Protein AF-A0A9D6KEM3-F1 (afdb_monomer_lite)

Secondary structure (DSSP, 8-state):
--TTS--EEEEESS--STT--S-S-EEEEE--TTT-TT--TTSSS--TTT-S---SS--TTSSB-TTS-B--B-----TTTGGGEEEEEESPPPB-TTSPBPSEEEEETT-TTT---SSTTSSEEEEEEEEEES---TTS-S----EEEEEEEES-SSS-SSHHHHHHHHHHHHHHHTTT-EEEEEE-SSSTTTT-EESSGGGG-SSTT-S---EEEEEEEEEEEE--TTEEPPPEEEEEE-EEETTEEE-EEEEEEEEEE-TTS-EEEEEEEEEEEPP-

Sequence (280 aa):
MSADGRYVAFESYVSLVAGDTHGHVDVFVSSDCSVSSAAVCGDGARAPGCEQCDDGNTVSGDGCSTTCQSELIPGGGVARTDCTQEWLANPVPARDRKSIPKNQLQCTDDVPGCDFGTATGDKACTFQVALCFNAAEQRFNCTPTDVTRVQLQRPKEVKPKDAIDQGNRDALEAALTGIGGVVRGACSNSGPHHGEFCTANSDCDSTPGSGKGVCTGRFVAFQPSLTTTNACTAYASITVPLRQTTTGFSAGYETLSLKATRSDTKSDSDTLTLVCKPSP

Radius of gyration: 22.62 Å; chains: 1; bounding box: 56×66×55 Å

Foldseek 3Di:
DDPQLQKDWDWDQDDPDPPPDPSDIDIDIDRDPVVPPPCDAQCCDDRGSQAPEHDNHADPQLQAHNRRDGDWAQLDFPLACSLFKTKHWWHFADADPVSGHDLEAEDEQPDPRAAPDPDHPPQKRKIWMKMWGNEPDPVRPYGRFWFFKKAWPFPPPPCGVDVLSVVLVVLRLVQLVQLVWDKFFAWCDPAPRHRPTHDDQQVQDNDRPPSRIDTDGIIGGHVVTGGDHGRMTGIGIRMFHFDADPVGTAKTKGKTWMWTAGPVRDITIGIHMYIYGYDD

pLDDT: mean 88.81, std 9.33, range [51.53, 98.0]

Structure (mmCIF, N/CA/C/O backbone):
data_AF-A0A9D6KEM3-F1
#
_entry.id   AF-A0A9D6KEM3-F1
#
loop_
_atom_site.group_PDB
_atom_site.id
_atom_site.type_symbol
_atom_site.label_atom_id
_atom_site.label_alt_id
_atom_site.label_comp_id
_atom_site.label_asym_id
_atom_site.label_entity_id
_atom_site.label_seq_id
_atom_site.pdbx_PDB_ins_code
_atom_site.Cartn_x
_atom_site.Cartn_y
_atom_site.Cartn_z
_atom_site.occupancy
_atom_site.B_iso_or_equiv
_atom_site.auth_seq_id
_atom_site.auth_comp_id
_atom_site.auth_asym_id
_atom_site.auth_atom_id
_atom_site.pdbx_PDB_model_num
ATOM 1 N N . MET A 1 1 ? -5.686 -19.090 23.148 1.00 63.22 1 MET A N 1
ATOM 2 C CA . MET A 1 1 ? -5.929 -18.615 21.768 1.00 63.22 1 MET A CA 1
ATOM 3 C C . MET A 1 1 ? -4.595 -18.236 21.149 1.00 63.22 1 MET A C 1
ATOM 5 O O . MET A 1 1 ? -3.714 -17.816 21.894 1.00 63.22 1 MET A O 1
ATOM 9 N N . SER A 1 2 ? -4.419 -18.429 19.843 1.00 67.81 2 SER A N 1
ATOM 10 C CA . SER A 1 2 ? -3.231 -17.952 19.127 1.00 67.81 2 SER A CA 1
ATOM 11 C C . SER A 1 2 ? -3.212 -16.423 19.060 1.00 67.81 2 SER A C 1
ATOM 13 O O . SER A 1 2 ? -4.253 -15.776 19.159 1.00 67.81 2 SER A O 1
ATOM 15 N N . ALA A 1 3 ? -2.020 -15.843 18.896 1.00 54.69 3 ALA A N 1
ATOM 16 C CA . ALA A 1 3 ? -1.823 -14.391 18.864 1.00 54.69 3 ALA A CA 1
ATOM 17 C C . ALA A 1 3 ? -2.550 -13.699 17.694 1.00 54.69 3 ALA A C 1
ATOM 19 O O . ALA A 1 3 ? -2.900 -12.530 17.792 1.00 54.69 3 ALA A O 1
ATOM 20 N N . ASP A 1 4 ? -2.799 -14.432 16.609 1.00 56.84 4 ASP A N 1
ATOM 21 C CA . ASP A 1 4 ? -3.550 -13.994 15.430 1.00 56.84 4 ASP A CA 1
ATOM 22 C C . ASP A 1 4 ? -5.052 -14.338 15.502 1.00 56.84 4 ASP A C 1
ATOM 24 O O . ASP A 1 4 ? -5.778 -14.120 14.535 1.00 56.84 4 ASP A O 1
ATOM 28 N N . GLY A 1 5 ? -5.525 -14.910 16.619 1.00 62.69 5 GLY A N 1
ATOM 29 C CA . GLY A 1 5 ? -6.924 -15.300 16.832 1.00 62.69 5 GLY A CA 1
ATOM 30 C C . GLY A 1 5 ? -7.393 -16.519 16.029 1.00 62.69 5 GLY A C 1
ATOM 31 O O . GLY A 1 5 ? -8.500 -16.998 16.250 1.00 62.69 5 GLY A O 1
ATOM 32 N N . ARG A 1 6 ? -6.546 -17.066 15.150 1.00 64.50 6 ARG A N 1
ATOM 33 C CA . ARG A 1 6 ? -6.882 -18.150 14.218 1.00 64.50 6 ARG A CA 1
ATOM 34 C C . ARG A 1 6 ? -7.151 -19.500 14.885 1.00 64.50 6 ARG A C 1
ATOM 36 O O . ARG A 1 6 ? -7.814 -20.351 14.299 1.00 64.50 6 ARG A O 1
ATOM 43 N N . TYR A 1 7 ? -6.613 -19.717 16.082 1.00 70.38 7 TYR A N 1
ATOM 44 C CA . TYR A 1 7 ? -6.695 -20.993 16.777 1.00 70.38 7 TYR A CA 1
ATOM 45 C C . TYR A 1 7 ? -7.137 -20.822 18.227 1.00 70.38 7 TYR A C 1
ATOM 47 O O . TYR A 1 7 ? -6.563 -20.045 19.000 1.00 70.38 7 TYR A O 1
ATOM 55 N N . VAL A 1 8 ? -8.107 -21.632 18.637 1.00 73.12 8 VAL A N 1
ATOM 56 C CA . VAL A 1 8 ? -8.472 -21.801 20.045 1.00 73.12 8 VAL A CA 1
ATOM 57 C C . VAL A 1 8 ? -8.003 -23.177 20.487 1.00 73.12 8 VAL A C 1
ATOM 59 O O . VAL A 1 8 ? -8.446 -24.185 19.945 1.00 73.12 8 VAL A O 1
ATOM 62 N N . ALA A 1 9 ? -7.100 -23.204 21.466 1.00 83.00 9 ALA A N 1
ATOM 63 C CA . ALA A 1 9 ? -6.715 -24.426 22.153 1.00 83.00 9 ALA A CA 1
ATOM 64 C C . ALA A 1 9 ? -7.561 -24.571 23.422 1.00 83.00 9 ALA A C 1
ATOM 66 O O . ALA A 1 9 ? -7.679 -23.602 24.179 1.00 83.00 9 ALA A O 1
ATOM 67 N N . PHE A 1 10 ? -8.141 -25.746 23.643 1.00 81.69 10 PHE A N 1
ATOM 68 C CA . PHE A 1 10 ? -8.928 -26.055 24.832 1.00 81.69 10 PHE A CA 1
ATOM 69 C C . PHE A 1 10 ? -8.767 -27.525 25.223 1.00 81.69 10 PHE A C 1
ATOM 71 O O . PHE A 1 10 ? -8.503 -28.384 24.385 1.00 81.69 10 PHE A O 1
ATOM 78 N N . GLU A 1 11 ? -8.914 -27.799 26.513 1.00 87.75 11 GLU A N 1
ATOM 79 C CA . GLU A 1 11 ? -8.805 -29.143 27.073 1.00 87.75 11 GLU A CA 1
ATOM 80 C C . GLU A 1 11 ? -10.185 -29.800 27.142 1.00 87.75 11 GLU A C 1
ATOM 82 O O . GLU A 1 11 ? -11.167 -29.165 27.538 1.00 87.75 11 GLU A O 1
ATOM 87 N N . SER A 1 12 ? -10.267 -31.077 26.770 1.00 81.56 12 SER A N 1
ATOM 88 C CA . SER A 1 12 ? -11.495 -31.863 26.893 1.00 81.56 12 SER A CA 1
ATOM 89 C C . SER A 1 12 ? -11.191 -33.301 27.306 1.00 81.56 12 SER A C 1
ATOM 91 O O . SER A 1 12 ? -10.195 -33.883 26.891 1.00 81.56 12 SER A O 1
ATOM 93 N N . TYR A 1 13 ? -12.080 -33.863 28.131 1.00 81.12 13 TYR A N 1
ATOM 94 C CA . TYR A 1 13 ? -12.093 -35.278 28.528 1.00 81.12 13 TYR A CA 1
ATOM 95 C C . TYR A 1 13 ? -12.901 -36.166 27.570 1.00 81.12 13 TYR A C 1
ATOM 97 O O . TYR A 1 13 ? -12.872 -37.389 27.690 1.00 81.12 13 TYR A O 1
ATOM 105 N N . VAL A 1 14 ? -13.691 -35.563 26.677 1.00 78.38 14 VAL A N 1
ATOM 106 C CA . VAL A 1 14 ? -14.468 -36.281 25.662 1.00 78.38 14 VAL A CA 1
ATOM 107 C C . VAL A 1 14 ? -13.764 -36.191 24.316 1.00 78.38 14 VAL A C 1
ATOM 109 O O . VAL A 1 14 ? -13.214 -35.141 23.981 1.00 78.38 14 VAL A O 1
ATOM 112 N N . SER A 1 15 ? -13.826 -37.271 23.540 1.00 79.56 15 SER A N 1
ATOM 113 C CA . SER A 1 15 ? -13.204 -37.340 22.220 1.00 79.56 15 SER A CA 1
ATOM 114 C C . SER A 1 15 ? -13.995 -36.531 21.203 1.00 79.56 15 SER A C 1
ATOM 116 O O . SER A 1 15 ? -15.121 -36.874 20.838 1.00 79.56 15 SER A O 1
ATOM 118 N N . LEU A 1 16 ? -13.393 -35.431 20.755 1.00 77.19 16 LEU A N 1
ATOM 119 C CA . LEU A 1 16 ? -13.976 -34.512 19.773 1.00 77.19 16 LEU A CA 1
ATOM 120 C C . LEU A 1 16 ? -13.487 -34.784 18.344 1.00 77.19 16 LEU A C 1
ATOM 122 O O . LEU A 1 16 ? -13.949 -34.147 17.401 1.00 77.19 16 LEU A O 1
ATOM 126 N N . VAL A 1 17 ? -12.568 -35.739 18.176 1.00 78.38 17 VAL A N 1
ATOM 127 C CA . VAL A 1 17 ? -12.020 -36.169 16.885 1.00 78.38 17 VAL A CA 1
ATOM 128 C C . VAL A 1 17 ? -12.158 -37.686 16.767 1.00 78.38 17 VAL A C 1
ATOM 130 O O . VAL A 1 17 ? -11.960 -38.420 17.733 1.00 78.38 17 VAL A O 1
ATOM 133 N N . ALA A 1 18 ? -12.508 -38.174 15.577 1.00 78.19 18 ALA A N 1
ATOM 134 C CA . ALA A 1 18 ? -12.636 -39.605 15.330 1.00 78.19 18 ALA A CA 1
ATOM 135 C C . ALA A 1 18 ? -11.283 -40.321 15.508 1.00 78.19 18 ALA A C 1
ATOM 137 O O . ALA A 1 18 ? -10.302 -39.965 14.857 1.00 78.19 18 ALA A O 1
ATOM 138 N N . GLY A 1 19 ? -11.252 -41.356 16.352 1.00 73.19 19 GLY A N 1
ATOM 139 C CA . GLY A 1 19 ? -10.058 -42.173 16.606 1.00 73.19 19 GLY A CA 1
ATOM 140 C C . GLY A 1 19 ? -9.283 -41.809 17.872 1.00 73.19 19 GLY A C 1
ATOM 141 O O . GLY A 1 19 ? -8.396 -42.563 18.259 1.00 73.19 19 GLY A O 1
ATOM 142 N N . ASP A 1 20 ? -9.647 -40.721 18.546 1.00 76.31 20 ASP A N 1
ATOM 143 C CA . ASP A 1 20 ? -9.246 -40.494 19.930 1.00 76.31 20 ASP A CA 1
ATOM 144 C C . ASP A 1 20 ? -10.109 -41.391 20.836 1.00 76.31 20 ASP A C 1
ATOM 146 O O . ASP A 1 20 ? -11.336 -41.306 20.828 1.00 76.31 20 ASP A O 1
ATOM 150 N N . THR A 1 21 ? -9.474 -42.321 21.551 1.00 81.62 21 THR A N 1
ATOM 151 C CA . THR A 1 21 ? -10.148 -43.256 22.472 1.00 81.62 21 THR A CA 1
ATOM 152 C C . THR A 1 21 ? -9.367 -43.458 23.768 1.00 81.62 21 THR A C 1
ATOM 154 O O . THR A 1 21 ? -9.570 -44.454 24.465 1.00 81.62 21 THR A O 1
ATOM 157 N N . HIS A 1 22 ? -8.413 -42.579 24.076 1.00 80.31 22 HIS A N 1
ATOM 158 C CA . HIS A 1 22 ? -7.452 -42.819 25.159 1.00 80.31 22 HIS A CA 1
ATOM 159 C C . HIS A 1 22 ? -8.058 -42.569 26.546 1.00 80.31 22 HIS A C 1
ATOM 161 O O . HIS A 1 22 ? -7.505 -4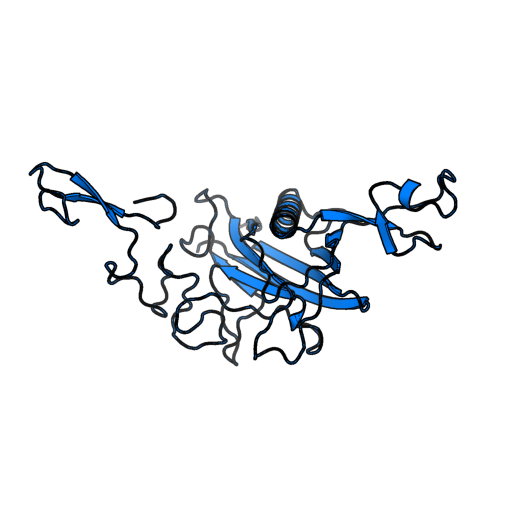3.033 27.540 1.00 80.31 22 HIS A O 1
ATOM 167 N N . GLY A 1 23 ? -9.187 -41.851 26.625 1.00 76.50 23 GLY A N 1
ATOM 168 C CA . GLY A 1 23 ? -9.859 -41.529 27.889 1.00 76.50 23 GLY A CA 1
ATOM 169 C C . GLY A 1 23 ? -9.054 -40.584 28.787 1.00 76.50 23 GLY A C 1
ATOM 170 O O . GLY A 1 23 ? -9.256 -40.567 30.001 1.00 76.50 23 GLY A O 1
ATOM 171 N N . HIS A 1 24 ? -8.130 -39.826 28.197 1.00 83.12 24 HIS A N 1
ATOM 172 C CA . HIS A 1 24 ? -7.313 -38.824 28.869 1.00 83.12 24 HIS A CA 1
ATOM 173 C C . HIS A 1 24 ? -7.764 -37.415 28.478 1.00 83.12 24 HIS A C 1
ATOM 175 O O . HIS A 1 24 ? -8.537 -37.234 27.543 1.00 83.12 24 HIS A O 1
ATOM 181 N N . VAL A 1 25 ? -7.304 -36.414 29.233 1.00 82.94 25 VAL A N 1
ATOM 182 C CA . VAL A 1 25 ? -7.453 -35.020 28.810 1.00 82.94 25 VAL A CA 1
ATOM 183 C C . VAL A 1 25 ? -6.556 -34.796 27.613 1.00 82.94 25 VAL A C 1
ATOM 185 O O . VAL A 1 25 ? -5.337 -34.924 27.734 1.00 82.94 25 VAL A O 1
ATOM 188 N N . ASP A 1 26 ? -7.166 -34.412 26.504 1.00 82.56 26 ASP A N 1
ATOM 189 C CA . ASP A 1 26 ? -6.463 -34.029 25.294 1.00 82.56 26 ASP A CA 1
ATOM 190 C C . ASP A 1 26 ? -6.618 -32.522 25.054 1.00 82.56 26 ASP A C 1
ATOM 192 O O . ASP A 1 26 ? -7.623 -31.898 25.417 1.00 82.56 26 ASP A O 1
ATOM 196 N N . VAL A 1 27 ? -5.586 -31.920 24.459 1.00 86.38 27 VAL A N 1
ATOM 197 C CA . VAL A 1 27 ? -5.620 -30.525 24.009 1.00 86.38 27 VAL A CA 1
ATOM 198 C C . VAL A 1 27 ? -6.103 -30.513 22.567 1.00 86.38 27 VAL A C 1
ATOM 200 O O . VAL A 1 27 ? -5.401 -30.955 21.658 1.00 86.38 27 VAL A O 1
ATOM 203 N N . PHE A 1 28 ? -7.294 -29.967 22.353 1.00 80.50 28 PHE A N 1
ATOM 204 C CA . PHE A 1 28 ? -7.875 -29.786 21.031 1.00 80.50 28 PHE A CA 1
ATOM 205 C C . PHE A 1 28 ? -7.579 -28.383 20.526 1.00 80.50 28 PHE A C 1
ATOM 207 O O . PHE A 1 28 ? -7.629 -27.413 21.281 1.00 80.50 28 PHE A O 1
ATOM 214 N N . VAL A 1 29 ? -7.295 -28.273 19.230 1.00 77.19 29 VAL A N 1
ATOM 215 C CA . VAL A 1 29 ? -7.115 -26.993 18.546 1.00 77.19 29 VAL A CA 1
ATOM 216 C C . VAL A 1 29 ? -8.215 -26.861 17.504 1.00 77.19 29 VAL A C 1
ATOM 218 O O . VAL A 1 29 ? -8.234 -27.608 16.529 1.00 77.19 29 VAL A O 1
ATOM 221 N N . SER A 1 30 ? -9.132 -25.914 17.705 1.00 72.38 30 SER A N 1
ATOM 222 C CA . SER A 1 30 ? -10.124 -25.555 16.691 1.00 72.38 30 SER A CA 1
ATOM 223 C C . SER A 1 30 ? -9.623 -24.379 15.861 1.00 72.38 30 SER A C 1
ATOM 225 O O . SER A 1 30 ? -9.089 -23.408 16.401 1.00 72.38 30 SER A O 1
ATOM 227 N N . SER A 1 31 ? -9.812 -24.493 14.548 1.00 66.81 31 SER A N 1
ATOM 228 C CA . SER A 1 31 ? -9.587 -23.433 13.556 1.00 66.81 31 SER A CA 1
ATOM 229 C C . SER A 1 31 ? -10.872 -23.068 12.811 1.00 66.81 31 SER A C 1
ATOM 231 O O . SER A 1 31 ? -10.827 -22.401 11.782 1.00 66.81 31 SER A O 1
ATOM 233 N N . ASP A 1 32 ? -12.015 -23.565 13.292 1.00 61.28 32 ASP A N 1
ATOM 234 C CA . ASP A 1 32 ? -13.217 -23.642 12.481 1.00 61.28 32 ASP A CA 1
ATOM 235 C C . ASP A 1 32 ? -14.159 -22.464 12.748 1.00 61.28 32 ASP A C 1
ATOM 237 O O . ASP A 1 32 ? -14.746 -22.317 13.825 1.00 61.28 32 ASP A O 1
ATOM 241 N N . CYS A 1 33 ? -14.323 -21.638 11.719 1.00 59.88 33 CYS A N 1
ATOM 242 C CA . CYS A 1 33 ? -15.239 -20.501 11.677 1.00 59.88 33 CYS A CA 1
ATOM 243 C C . CYS A 1 33 ? -16.713 -20.907 11.763 1.00 59.88 33 CYS A C 1
ATOM 245 O O . CYS A 1 33 ? -17.574 -20.053 11.936 1.00 59.88 33 CYS A O 1
ATOM 247 N N . SER A 1 34 ? -17.007 -22.207 11.673 1.00 51.53 34 SER A N 1
ATOM 248 C CA . SER A 1 34 ? -18.349 -22.771 11.813 1.00 51.53 34 SER A CA 1
ATOM 249 C C . SER A 1 34 ? -18.761 -23.085 13.261 1.00 51.53 34 SER A C 1
ATOM 251 O O . SER A 1 34 ? -19.945 -23.290 13.522 1.00 51.53 34 SER A O 1
ATOM 253 N N . VAL A 1 35 ? -17.818 -23.105 14.214 1.00 51.69 35 VAL A N 1
ATOM 254 C CA . VAL A 1 35 ? -18.097 -23.386 15.642 1.00 51.69 35 VAL A CA 1
ATOM 255 C C . VAL A 1 35 ? -18.164 -22.096 16.470 1.00 51.69 35 VAL A C 1
ATOM 257 O O . VAL A 1 35 ? -18.748 -22.069 17.553 1.00 51.69 35 VAL A O 1
ATOM 260 N N . SER A 1 36 ? -17.615 -20.999 15.947 1.00 53.12 36 SER A N 1
ATOM 261 C CA . SER A 1 36 ? -17.818 -19.665 16.501 1.00 53.12 36 SER A CA 1
ATOM 262 C C . SER A 1 36 ? -19.163 -19.124 16.022 1.00 53.12 36 SER A C 1
ATOM 264 O O . SER A 1 36 ? -19.282 -18.655 14.896 1.00 53.12 36 SER A O 1
ATOM 266 N N . SER A 1 37 ? -20.177 -19.096 16.886 1.00 54.56 37 SER A N 1
ATOM 267 C CA . SER A 1 37 ? -21.411 -18.328 16.647 1.00 54.56 37 SER A CA 1
ATOM 268 C C . SER A 1 37 ? -21.185 -16.802 16.579 1.00 54.56 37 SER A C 1
ATOM 270 O O . SER A 1 37 ? -22.147 -16.050 16.690 1.00 54.56 37 SER A O 1
ATOM 272 N N . ALA A 1 38 ? -19.929 -16.349 16.490 1.00 61.31 38 ALA A N 1
ATOM 273 C CA . ALA A 1 38 ? -19.502 -14.955 16.524 1.00 61.31 38 ALA A CA 1
ATOM 274 C C . ALA A 1 38 ? -18.810 -14.487 15.229 1.00 61.31 38 ALA A C 1
ATOM 276 O O . ALA A 1 38 ? -18.368 -13.350 15.190 1.00 61.31 38 ALA A O 1
ATOM 277 N N . ALA A 1 39 ? -18.675 -15.334 14.199 1.00 77.88 39 ALA A N 1
ATOM 278 C CA . ALA A 1 39 ? -18.281 -14.877 12.861 1.00 77.88 39 ALA A CA 1
ATOM 279 C C . ALA A 1 39 ? -19.554 -14.667 12.032 1.00 77.88 39 ALA A C 1
ATOM 281 O O . ALA A 1 39 ? -20.064 -15.602 11.406 1.00 77.88 39 ALA A O 1
ATOM 282 N N . VAL A 1 40 ? -20.131 -13.472 12.137 1.00 86.69 40 VAL A N 1
ATOM 283 C CA . VAL A 1 40 ? -21.347 -13.089 11.424 1.00 86.69 40 VAL A CA 1
ATOM 284 C C . VAL A 1 40 ? -21.013 -11.910 10.537 1.00 86.69 40 VAL A C 1
ATOM 286 O O . VAL A 1 40 ? -20.972 -10.776 10.995 1.00 86.69 40 VAL A O 1
ATOM 289 N N . CYS A 1 41 ? -20.880 -12.191 9.244 1.00 87.56 41 CYS A N 1
ATOM 290 C CA . CYS A 1 41 ? -20.574 -11.144 8.293 1.00 87.56 41 CYS A CA 1
ATOM 291 C C . CYS A 1 41 ? -21.623 -10.024 8.319 1.00 87.56 41 CYS A C 1
ATOM 293 O O . CYS A 1 41 ? -22.820 -10.268 8.121 1.00 87.56 41 CYS A O 1
ATOM 295 N N . GLY A 1 42 ? -21.149 -8.802 8.527 1.00 87.62 42 GLY A N 1
ATOM 296 C CA . GLY A 1 42 ? -21.931 -7.583 8.614 1.00 87.62 42 GLY A CA 1
ATOM 297 C C . GLY A 1 42 ? -22.419 -7.229 10.018 1.00 87.62 42 GLY A C 1
ATOM 298 O O . GLY A 1 42 ? -23.366 -6.447 10.130 1.00 87.62 42 GLY A O 1
ATOM 299 N N . ASP A 1 43 ? -21.835 -7.785 11.080 1.00 87.69 43 ASP A N 1
ATOM 300 C CA . ASP A 1 43 ? -22.219 -7.480 12.468 1.00 87.69 43 ASP A CA 1
ATOM 301 C C . ASP A 1 43 ? -21.462 -6.283 13.080 1.00 87.69 43 ASP A C 1
ATOM 303 O O . ASP A 1 43 ? -21.801 -5.807 14.169 1.00 87.69 43 ASP A O 1
ATOM 307 N N . GLY A 1 44 ? -20.493 -5.736 12.347 1.00 85.88 44 GLY A N 1
ATOM 308 C CA . GLY A 1 44 ? -19.663 -4.601 12.733 1.00 85.88 44 GLY A CA 1
ATOM 309 C C . GLY A 1 44 ? -18.376 -4.998 13.454 1.00 85.88 44 GLY A C 1
ATOM 310 O O . GLY A 1 44 ? -17.641 -4.105 13.890 1.00 85.88 44 GLY A O 1
ATOM 311 N N . ALA A 1 45 ? -18.094 -6.294 13.608 1.00 83.12 45 ALA A N 1
ATOM 312 C CA . ALA A 1 45 ? -16.960 -6.805 14.362 1.00 83.12 45 ALA A CA 1
ATOM 313 C C . ALA A 1 45 ? -16.226 -7.919 13.601 1.00 83.12 45 ALA A C 1
ATOM 315 O O . ALA A 1 45 ? -16.517 -9.098 13.748 1.00 83.12 45 ALA A O 1
ATOM 316 N N . ARG A 1 46 ? -15.159 -7.543 12.884 1.00 84.94 46 ARG A N 1
ATOM 317 C CA . ARG A 1 46 ? -14.321 -8.490 12.133 1.00 84.94 46 ARG A CA 1
ATOM 318 C C . ARG A 1 46 ? -13.815 -9.627 13.022 1.00 84.94 46 ARG A C 1
ATOM 320 O O . ARG A 1 46 ? -12.971 -9.392 13.892 1.00 84.94 46 ARG A O 1
ATOM 327 N N . ALA A 1 47 ? -14.213 -10.857 12.710 1.00 81.81 47 ALA A N 1
ATOM 328 C CA . ALA A 1 47 ? -13.720 -12.077 13.342 1.00 81.81 47 ALA A CA 1
ATOM 329 C C . ALA A 1 47 ? -12.359 -12.507 12.743 1.00 81.81 47 ALA A C 1
ATOM 331 O O . ALA A 1 47 ? -12.310 -13.048 11.630 1.00 81.81 47 ALA A O 1
ATOM 332 N N . PRO A 1 48 ? -11.216 -12.309 13.439 1.00 75.62 48 PRO A N 1
ATOM 333 C CA . PRO A 1 48 ? -9.900 -12.606 12.876 1.00 75.62 48 PRO A CA 1
ATOM 334 C C . PRO A 1 48 ? -9.749 -14.090 12.530 1.00 75.62 48 PRO A C 1
ATOM 336 O O . PRO A 1 48 ? -10.112 -14.964 13.311 1.00 75.62 48 PRO A O 1
ATOM 339 N N . GLY A 1 49 ? -9.203 -14.379 11.348 1.00 74.00 49 GLY A N 1
ATOM 340 C CA . GLY A 1 49 ? -9.046 -15.749 10.846 1.00 74.00 49 GLY A CA 1
ATOM 341 C C . GLY A 1 49 ? -10.288 -16.320 10.152 1.00 74.00 49 GLY A C 1
ATOM 342 O O . GLY A 1 49 ? -10.142 -17.288 9.409 1.00 74.00 49 GLY A O 1
ATOM 343 N N . CYS A 1 50 ? -11.454 -15.688 10.319 1.00 81.38 50 CYS A N 1
ATOM 344 C CA . CYS A 1 50 ? -12.713 -16.076 9.680 1.00 81.38 50 CYS A CA 1
ATOM 345 C C . CYS A 1 50 ? -13.197 -15.067 8.645 1.00 81.38 50 CYS A C 1
ATOM 347 O O . CYS A 1 50 ? -13.675 -15.451 7.580 1.00 81.38 50 CYS A O 1
ATOM 349 N N . GLU A 1 51 ? -12.996 -13.787 8.928 1.00 87.06 51 GLU A N 1
ATOM 350 C CA . GLU A 1 51 ? -13.409 -12.680 8.081 1.00 87.06 51 GLU A CA 1
ATOM 351 C C . GLU A 1 51 ? -12.183 -11.871 7.654 1.00 87.06 51 GLU A C 1
ATOM 353 O O . GLU A 1 51 ? -11.272 -11.577 8.441 1.00 87.06 51 GLU A O 1
ATOM 358 N N . GLN A 1 52 ? -12.124 -11.508 6.374 1.00 87.06 52 GLN A N 1
ATOM 359 C CA . GLN A 1 52 ? -11.081 -10.609 5.882 1.00 87.06 52 GLN A CA 1
ATOM 360 C C . GLN A 1 52 ? -11.400 -9.158 6.238 1.00 87.06 52 GLN A C 1
ATOM 362 O O . GLN A 1 52 ? -10.481 -8.397 6.533 1.00 87.06 52 GLN A O 1
ATOM 367 N N . CYS A 1 53 ? -12.685 -8.831 6.318 1.00 88.56 53 CYS A N 1
ATOM 368 C CA . CYS A 1 53 ? -13.243 -7.538 6.674 1.00 88.56 53 CYS A CA 1
ATOM 369 C C . CYS A 1 53 ? -14.579 -7.738 7.394 1.00 88.56 53 CYS A C 1
ATOM 371 O O . CYS A 1 53 ? -15.188 -8.789 7.248 1.00 88.56 53 CYS A O 1
ATOM 373 N N . ASP A 1 54 ? -15.036 -6.715 8.106 1.00 89.12 54 ASP A N 1
ATOM 374 C CA . ASP A 1 54 ? -16.442 -6.537 8.457 1.00 89.12 54 ASP A CA 1
ATOM 375 C C . ASP A 1 54 ? -16.712 -5.030 8.461 1.00 89.12 54 ASP A C 1
ATOM 377 O O . ASP A 1 54 ? -15.921 -4.260 9.017 1.00 89.12 54 ASP A O 1
ATOM 381 N N . ASP A 1 55 ? -17.767 -4.597 7.781 1.00 86.69 55 ASP A N 1
ATOM 382 C CA . ASP A 1 55 ? -18.112 -3.184 7.630 1.00 86.69 55 ASP A CA 1
ATOM 383 C C . ASP A 1 55 ? -19.525 -2.841 8.156 1.00 86.69 55 ASP A C 1
ATOM 385 O O . ASP A 1 55 ? -20.089 -1.771 7.855 1.00 86.69 55 ASP A O 1
ATOM 389 N N . GLY A 1 56 ? -20.088 -3.752 8.958 1.00 89.19 56 GLY A N 1
ATOM 390 C CA . GLY A 1 56 ? -21.387 -3.623 9.608 1.00 89.19 56 GLY A CA 1
ATOM 391 C C . GLY A 1 56 ? -22.590 -3.870 8.706 1.00 89.19 56 GLY A C 1
ATOM 392 O O . GLY A 1 56 ? -23.696 -3.457 9.069 1.00 89.19 56 GLY A O 1
ATOM 393 N N . ASN A 1 57 ? -22.403 -4.461 7.519 1.00 88.75 57 ASN A N 1
ATOM 394 C CA . ASN A 1 57 ? -23.507 -4.881 6.663 1.00 88.75 57 ASN A CA 1
ATOM 395 C C . ASN A 1 57 ? -23.117 -6.006 5.668 1.00 88.75 57 ASN A C 1
ATOM 397 O O . ASN A 1 57 ? -22.012 -6.526 5.705 1.00 88.75 57 ASN A O 1
ATOM 401 N N . THR A 1 58 ? -24.052 -6.425 4.807 1.00 91.62 58 THR A N 1
ATOM 402 C CA . THR A 1 58 ? -23.845 -7.486 3.794 1.00 91.62 58 THR A CA 1
ATOM 403 C C . THR A 1 58 ? -24.111 -6.989 2.368 1.00 91.62 58 THR A C 1
ATOM 405 O O . THR A 1 58 ? -24.662 -7.708 1.534 1.00 91.62 58 THR A O 1
ATOM 408 N N . VAL A 1 59 ? -23.770 -5.735 2.070 1.00 89.62 59 VAL A N 1
ATOM 409 C CA . VAL A 1 59 ? -23.889 -5.130 0.738 1.00 89.62 59 VAL A CA 1
ATOM 410 C C . VAL A 1 59 ? -22.542 -5.224 0.041 1.00 89.62 59 VAL A C 1
ATOM 412 O O . VAL A 1 59 ? -21.575 -4.642 0.480 1.00 89.62 59 VAL A O 1
ATOM 415 N N . SER A 1 60 ? -22.476 -5.912 -1.094 1.00 88.75 60 SER A N 1
ATOM 416 C CA . SER A 1 60 ? -21.250 -5.918 -1.898 1.00 88.75 60 SER A CA 1
ATOM 417 C C . SER A 1 60 ? -20.999 -4.589 -2.616 1.00 88.75 60 SER A C 1
ATOM 419 O O . SER A 1 60 ? -21.926 -3.870 -2.997 1.00 88.75 60 SER A O 1
ATOM 421 N N . GLY A 1 61 ? -19.730 -4.330 -2.910 1.00 84.12 61 GLY A N 1
ATOM 422 C CA . GLY A 1 61 ? -19.236 -3.139 -3.592 1.00 84.12 61 GLY A CA 1
ATOM 423 C C . GLY A 1 61 ? -19.010 -1.943 -2.668 1.00 84.12 61 GLY A C 1
ATOM 424 O O . GLY A 1 61 ? -18.804 -0.833 -3.173 1.00 84.12 61 GLY A O 1
ATOM 425 N N . ASP A 1 62 ? -19.053 -2.142 -1.354 1.00 84.44 62 ASP A N 1
ATOM 426 C CA . ASP A 1 62 ? -18.958 -1.092 -0.345 1.00 84.44 62 ASP A CA 1
ATOM 427 C C . ASP A 1 62 ? -17.720 -1.218 0.564 1.00 84.44 62 ASP A C 1
ATOM 429 O O . ASP A 1 62 ? -17.555 -0.429 1.499 1.00 84.44 62 ASP A O 1
ATOM 433 N N . GLY A 1 63 ? -16.805 -2.130 0.202 1.00 86.62 63 GLY A N 1
ATOM 434 C CA . GLY A 1 63 ? -15.521 -2.356 0.866 1.00 86.62 63 GLY A CA 1
ATOM 435 C C . GLY A 1 63 ? -15.442 -3.704 1.579 1.00 86.62 63 GLY A C 1
ATOM 436 O O . GLY A 1 63 ? -14.334 -4.188 1.832 1.00 86.62 63 GLY A O 1
ATOM 437 N N . CYS A 1 64 ? -16.586 -4.340 1.837 1.00 91.56 64 CYS A N 1
ATOM 438 C CA . CYS A 1 64 ? -16.656 -5.701 2.340 1.00 91.56 64 CYS A CA 1
ATOM 439 C C . CYS A 1 64 ? -17.768 -6.483 1.641 1.00 91.56 64 CYS A C 1
ATOM 441 O O . CYS A 1 64 ? -18.930 -6.102 1.645 1.00 91.56 64 CYS A O 1
ATOM 443 N N . SER A 1 65 ? -17.421 -7.610 1.025 1.00 90.94 65 SER A N 1
ATOM 444 C CA . SER A 1 65 ? -18.424 -8.410 0.319 1.00 90.94 65 SER A CA 1
ATOM 445 C C . SER A 1 65 ? -19.428 -9.060 1.273 1.00 90.94 65 SER A C 1
ATOM 447 O O . SER A 1 65 ? -19.158 -9.266 2.452 1.00 90.94 65 SER A O 1
ATOM 449 N N . THR A 1 66 ? -20.542 -9.543 0.717 1.00 91.00 66 THR A N 1
ATOM 450 C CA . THR A 1 66 ? -21.559 -10.338 1.443 1.00 91.00 66 THR A CA 1
ATOM 451 C C . THR A 1 66 ? -21.020 -11.598 2.146 1.00 91.00 66 THR A C 1
ATOM 453 O O . THR A 1 66 ? -21.709 -12.199 2.966 1.00 91.00 66 THR A O 1
ATOM 456 N N . THR A 1 67 ? -19.794 -12.011 1.812 1.00 88.75 67 THR A N 1
ATOM 457 C CA . THR A 1 67 ? -19.075 -13.163 2.379 1.00 88.75 67 THR A CA 1
ATOM 458 C C . THR A 1 67 ? -17.806 -12.748 3.137 1.00 88.75 67 THR A C 1
ATOM 460 O O . THR A 1 67 ? -16.877 -13.546 3.278 1.00 88.75 67 THR A O 1
ATOM 463 N N . CYS A 1 68 ? -17.723 -11.481 3.549 1.00 89.88 68 CYS A N 1
ATOM 464 C CA . CYS A 1 68 ? -16.632 -10.893 4.327 1.00 89.88 68 CYS A CA 1
ATOM 465 C C . CYS A 1 68 ? -15.236 -11.104 3.729 1.00 89.88 68 CYS A C 1
ATOM 467 O O . CYS A 1 68 ? -14.233 -11.282 4.425 1.00 89.88 68 CYS A O 1
ATOM 469 N N . GLN A 1 69 ? -15.188 -11.085 2.396 1.00 89.81 69 GLN A N 1
ATOM 470 C CA . GLN A 1 69 ? -13.967 -10.902 1.615 1.00 89.81 69 GLN A CA 1
ATOM 471 C C . GLN A 1 69 ? -13.751 -9.411 1.379 1.00 89.81 69 GLN A C 1
ATOM 473 O O . GLN A 1 69 ? -14.708 -8.721 1.010 1.00 89.81 69 GLN A O 1
ATOM 478 N N . SER A 1 70 ? -12.519 -8.942 1.575 1.00 89.56 70 SER A N 1
ATOM 479 C CA . SER A 1 70 ? -12.170 -7.532 1.396 1.00 89.56 70 SER A CA 1
ATOM 480 C C . SER A 1 70 ? -12.344 -7.120 -0.061 1.00 89.56 70 SER A C 1
ATOM 482 O O . SER A 1 70 ? -11.876 -7.807 -0.971 1.00 89.56 70 SER A O 1
ATOM 484 N N . GLU A 1 71 ? -12.991 -5.981 -0.281 1.00 90.62 71 GLU A N 1
ATOM 485 C CA . GLU A 1 71 ? -13.184 -5.403 -1.610 1.00 90.62 71 GLU A CA 1
ATOM 486 C C . GLU A 1 71 ? -12.291 -4.175 -1.797 1.00 90.62 71 GLU A C 1
ATOM 488 O O . GLU A 1 71 ? -11.869 -3.531 -0.834 1.00 90.62 71 GLU A O 1
ATOM 493 N N . LEU A 1 72 ? -11.995 -3.843 -3.054 1.00 91.44 72 LEU A N 1
ATOM 494 C CA . LEU A 1 72 ? -11.080 -2.756 -3.376 1.00 91.44 72 LEU A CA 1
ATOM 495 C C . LEU A 1 72 ? -11.672 -1.394 -2.991 1.00 91.44 72 LEU A C 1
ATOM 497 O O . LEU A 1 72 ? -12.860 -1.114 -3.180 1.00 91.44 72 LEU A O 1
ATOM 501 N N . ILE A 1 73 ? -10.815 -0.535 -2.456 1.00 90.94 73 ILE A N 1
ATOM 502 C CA . ILE A 1 73 ? -11.097 0.857 -2.124 1.00 90.94 73 ILE A CA 1
ATOM 503 C C . ILE A 1 73 ? -10.627 1.698 -3.314 1.00 90.94 73 ILE A C 1
ATOM 505 O O . ILE A 1 73 ? -9.414 1.744 -3.544 1.00 90.94 73 ILE A O 1
ATOM 509 N N . PRO A 1 74 ? -11.550 2.387 -4.014 1.00 85.75 74 PRO A N 1
ATOM 510 C CA . PRO A 1 74 ? -11.207 3.237 -5.143 1.00 85.75 74 PRO A CA 1
ATOM 511 C C . PRO A 1 74 ? -10.223 4.329 -4.726 1.00 85.75 74 PRO A C 1
ATOM 513 O O . PRO A 1 74 ? -10.527 5.179 -3.881 1.00 85.75 74 PRO A O 1
ATOM 516 N N . GLY A 1 75 ? -9.037 4.299 -5.311 1.00 76.12 75 GLY A N 1
ATOM 517 C CA . GLY A 1 75 ? -7.975 5.272 -5.107 1.00 76.12 75 GLY A CA 1
ATOM 518 C C . GLY A 1 75 ? -8.181 6.587 -5.863 1.00 76.12 75 GLY A C 1
ATOM 519 O O . GLY A 1 75 ? -7.665 7.633 -5.440 1.00 76.12 75 GLY A O 1
ATOM 520 N N . GLY A 1 76 ? -9.030 6.511 -6.892 1.00 78.31 76 GLY A N 1
ATOM 521 C CA . GLY A 1 76 ? -9.483 7.584 -7.755 1.00 78.31 76 GLY A CA 1
ATOM 522 C C . GLY A 1 76 ? -8.468 7.932 -8.837 1.00 78.31 76 GLY A C 1
ATOM 523 O O . GLY A 1 76 ? -7.371 8.381 -8.550 1.00 78.31 76 GLY A O 1
ATOM 524 N N . GLY A 1 77 ? -8.891 7.913 -10.090 1.00 75.75 77 GLY A N 1
ATOM 525 C CA . GLY A 1 77 ? -8.074 8.349 -11.209 1.00 75.75 77 GLY A CA 1
ATOM 526 C C . GLY A 1 77 ? -8.938 8.705 -12.406 1.00 75.75 77 GLY A C 1
ATOM 527 O O . GLY A 1 77 ? -10.043 9.247 -12.294 1.00 75.75 77 GLY A O 1
ATOM 528 N N . VAL A 1 78 ? -8.421 8.432 -13.603 1.00 79.44 78 VAL A N 1
ATOM 529 C CA . VAL A 1 78 ? -9.268 8.436 -14.798 1.00 79.44 78 VAL A CA 1
ATOM 530 C C . VAL A 1 78 ? -9.869 7.044 -14.953 1.00 79.44 78 VAL A C 1
ATOM 532 O O . VAL A 1 78 ? -9.141 6.062 -14.976 1.00 79.44 78 VAL A O 1
ATOM 535 N N . ALA A 1 79 ? -11.183 6.954 -15.177 1.00 81.75 79 ALA A N 1
ATOM 536 C CA . ALA A 1 79 ? -11.918 5.678 -15.216 1.00 81.75 79 ALA A CA 1
ATOM 537 C C . ALA A 1 79 ? -11.331 4.594 -16.150 1.00 81.75 79 ALA A C 1
ATOM 539 O O . ALA A 1 79 ? -11.592 3.411 -15.979 1.00 81.75 79 ALA A O 1
ATOM 540 N N . ARG A 1 80 ? -10.546 4.990 -17.163 1.00 83.81 80 ARG A N 1
ATOM 541 C CA . ARG A 1 80 ? -9.872 4.083 -18.109 1.00 83.81 80 ARG A CA 1
ATOM 542 C C . ARG A 1 80 ? -8.587 3.435 -17.568 1.00 83.81 80 ARG A C 1
ATOM 544 O O . ARG A 1 80 ? -8.053 2.551 -18.236 1.00 83.81 80 ARG A O 1
ATOM 551 N N . THR A 1 81 ? -8.037 3.944 -16.466 1.00 86.62 81 THR A N 1
ATOM 552 C CA . THR A 1 81 ? -6.841 3.410 -15.802 1.00 86.62 81 THR A CA 1
ATOM 553 C C . THR A 1 81 ? -7.092 2.955 -14.376 1.00 86.62 81 THR A C 1
ATOM 555 O O . THR A 1 81 ? -6.280 2.141 -13.974 1.00 86.62 81 THR A O 1
ATOM 558 N N . ASP A 1 82 ? -8.186 3.363 -13.718 1.00 87.50 82 ASP A N 1
ATOM 559 C CA . ASP A 1 82 ? -8.572 3.019 -12.322 1.00 87.50 82 ASP A CA 1
ATOM 560 C C . ASP A 1 82 ? -8.324 1.540 -11.944 1.00 87.50 82 ASP A C 1
ATOM 562 O O . ASP A 1 82 ? -7.847 1.195 -10.880 1.00 87.50 82 ASP A O 1
ATOM 566 N N . CYS A 1 83 ? -8.559 0.602 -12.861 1.00 89.44 83 CYS A N 1
ATOM 567 C CA . CYS A 1 83 ? -8.308 -0.826 -12.630 1.00 89.44 83 CYS A CA 1
ATOM 568 C C . CYS A 1 83 ? -6.816 -1.206 -12.572 1.00 89.44 83 CYS A C 1
ATOM 570 O O . CYS A 1 83 ? -6.480 -2.385 -12.438 1.00 89.44 83 CYS A O 1
ATOM 572 N N . THR A 1 84 ? -5.889 -0.272 -12.767 1.00 93.44 84 THR A N 1
ATOM 573 C CA . THR A 1 84 ? -4.454 -0.577 -12.777 1.00 93.44 84 THR A CA 1
ATOM 574 C C . THR A 1 84 ? -3.950 -0.722 -11.356 1.00 93.44 84 THR A C 1
ATOM 576 O O . THR A 1 84 ? -3.153 -1.632 -11.110 1.00 93.44 84 THR A O 1
ATOM 579 N N . GLN A 1 85 ? -4.397 0.144 -10.447 1.00 93.44 85 GLN A N 1
ATOM 580 C CA . GLN A 1 85 ? -3.986 0.122 -9.057 1.00 93.44 85 GLN A CA 1
ATOM 581 C C . GLN A 1 85 ? -5.139 0.528 -8.148 1.00 93.44 85 GLN A C 1
ATOM 583 O O . GLN A 1 85 ? -5.762 1.550 -8.335 1.00 93.44 85 GLN A O 1
ATOM 588 N N . GLU A 1 86 ? -5.371 -0.252 -7.101 1.00 93.56 86 GLU A N 1
ATOM 589 C CA . GLU A 1 86 ? -6.398 0.036 -6.108 1.00 93.56 86 GLU A CA 1
ATOM 590 C C . GLU A 1 86 ? -5.909 -0.325 -4.709 1.00 93.56 86 GLU A C 1
ATOM 592 O O . GLU A 1 86 ? -4.884 -0.999 -4.538 1.00 93.56 86 GLU A O 1
ATOM 597 N N . TRP A 1 87 ? -6.626 0.150 -3.698 1.00 94.50 87 TRP A N 1
ATOM 598 C CA . TRP A 1 87 ? -6.253 -0.059 -2.306 1.00 94.50 87 TRP A CA 1
ATOM 599 C C . TRP A 1 87 ? -7.046 -1.199 -1.678 1.00 94.50 87 TRP A C 1
ATOM 601 O O . TRP A 1 87 ? -8.227 -1.385 -1.947 1.00 94.50 87 TRP A O 1
ATOM 611 N N . LEU A 1 88 ? -6.413 -1.918 -0.760 1.00 93.38 88 LEU A N 1
ATOM 612 C CA . LEU A 1 88 ? -7.098 -2.668 0.284 1.00 93.38 88 LEU A CA 1
ATOM 613 C C . LEU A 1 88 ? -6.670 -2.107 1.623 1.00 93.38 88 LEU A C 1
ATOM 615 O O . LEU A 1 88 ? -5.517 -1.714 1.807 1.00 93.38 88 LEU A O 1
ATOM 619 N N . ALA A 1 89 ? -7.581 -2.097 2.581 1.00 92.75 89 ALA A N 1
ATOM 620 C CA . ALA A 1 89 ? -7.245 -1.664 3.917 1.00 92.75 89 ALA A CA 1
ATOM 621 C C . ALA A 1 89 ? -8.053 -2.424 4.959 1.00 92.75 89 ALA A C 1
ATOM 623 O O . ALA A 1 89 ? -9.136 -2.937 4.679 1.00 92.75 89 ALA A O 1
ATOM 624 N N . ASN A 1 90 ? -7.479 -2.523 6.147 1.00 88.56 90 ASN A N 1
ATOM 625 C CA . ASN A 1 90 ? -8.127 -3.053 7.329 1.00 88.56 90 ASN A CA 1
ATOM 626 C C . ASN A 1 90 ? -7.953 -2.002 8.441 1.00 88.56 90 ASN A C 1
ATOM 628 O O . ASN A 1 90 ? -6.811 -1.592 8.682 1.00 88.56 90 ASN A O 1
ATOM 632 N N . PRO A 1 91 ? -9.043 -1.527 9.076 1.00 88.56 91 PRO A N 1
ATOM 633 C CA . PRO A 1 91 ? -10.446 -1.845 8.794 1.00 88.56 91 PRO A CA 1
ATOM 634 C C . PRO A 1 91 ? -10.924 -1.228 7.472 1.00 88.56 91 PRO A C 1
ATOM 636 O O . PRO A 1 91 ? -10.227 -0.419 6.852 1.00 88.56 91 PRO A O 1
ATOM 639 N N . VAL A 1 92 ? -12.134 -1.600 7.053 1.00 88.75 92 VAL A N 1
ATOM 640 C CA . VAL A 1 92 ? -12.778 -1.020 5.870 1.00 88.75 92 VAL A CA 1
ATOM 641 C C . VAL A 1 92 ? -13.051 0.475 6.108 1.00 88.75 92 VAL A C 1
ATOM 643 O O . VAL A 1 92 ? -13.524 0.851 7.186 1.00 88.75 92 VAL A O 1
ATOM 646 N N . PRO A 1 93 ? -12.749 1.362 5.142 1.00 91.25 93 PRO A N 1
ATOM 647 C CA . PRO A 1 93 ? -13.031 2.785 5.270 1.00 91.25 93 PRO A CA 1
ATOM 648 C C . PRO A 1 93 ? -14.520 3.087 5.402 1.00 91.25 93 PRO A C 1
ATOM 650 O O . PRO A 1 93 ? -15.377 2.388 4.871 1.00 91.25 93 PRO A O 1
ATOM 653 N N . ALA A 1 94 ? -14.832 4.232 6.007 1.00 90.44 94 ALA A N 1
ATOM 654 C CA . ALA A 1 94 ? -16.199 4.730 6.013 1.00 90.44 94 ALA A CA 1
ATOM 655 C C . ALA A 1 94 ? -16.704 4.996 4.584 1.00 90.44 94 ALA A C 1
ATOM 657 O O . ALA A 1 94 ? -15.984 5.538 3.741 1.00 90.44 94 ALA A O 1
ATOM 658 N N . ARG A 1 95 ? -17.984 4.710 4.349 1.00 90.44 95 ARG A N 1
ATOM 659 C CA . ARG A 1 95 ? -18.638 4.904 3.053 1.00 90.44 95 ARG A CA 1
ATOM 660 C C . ARG A 1 95 ? -18.998 6.370 2.782 1.00 90.44 95 ARG A C 1
ATOM 662 O O . ARG A 1 95 ? -19.166 7.193 3.695 1.00 90.44 95 ARG A O 1
ATOM 669 N N . ASP A 1 96 ? -19.086 6.728 1.507 1.00 86.44 96 ASP A N 1
ATOM 670 C CA . ASP A 1 96 ? -19.629 8.000 1.039 1.00 86.44 96 ASP A CA 1
ATOM 671 C C . ASP A 1 96 ? -21.167 7.950 0.904 1.00 86.44 96 ASP A C 1
ATOM 673 O O . ASP A 1 96 ? -21.826 6.989 1.296 1.00 86.44 96 ASP A O 1
ATOM 677 N N . ARG A 1 97 ? -21.778 9.013 0.366 1.00 87.31 97 ARG A N 1
ATOM 678 C CA . ARG A 1 97 ? -23.245 9.079 0.191 1.00 87.31 97 ARG A CA 1
ATOM 679 C C . ARG A 1 97 ? -23.789 8.102 -0.859 1.00 87.31 97 ARG A C 1
ATOM 681 O O . ARG A 1 97 ? -25.003 7.967 -0.962 1.00 87.31 97 ARG A O 1
ATOM 688 N N . LYS A 1 98 ? -22.918 7.493 -1.662 1.00 86.31 98 LYS A N 1
ATOM 689 C CA . LYS A 1 98 ? -23.242 6.497 -2.686 1.00 86.31 98 LYS A CA 1
ATOM 690 C C . LYS A 1 98 ? -22.923 5.075 -2.214 1.00 86.31 98 LYS A C 1
ATOM 692 O O . LYS A 1 98 ? -22.967 4.165 -3.032 1.00 86.31 98 LYS A O 1
ATOM 697 N N . SER A 1 99 ? -22.605 4.899 -0.929 1.00 86.62 99 SER A N 1
ATOM 698 C CA . SER A 1 99 ? -22.171 3.624 -0.354 1.00 86.62 99 SER A CA 1
ATOM 699 C C . SER A 1 99 ? -20.861 3.097 -0.950 1.00 86.62 99 SER A C 1
ATOM 701 O O . SER A 1 99 ? -20.654 1.896 -1.000 1.00 86.62 99 SER A O 1
ATOM 703 N N . ILE A 1 100 ? -19.970 3.984 -1.401 1.00 85.56 100 ILE A N 1
ATOM 704 C CA . ILE A 1 100 ? -18.638 3.609 -1.896 1.00 85.56 100 ILE A CA 1
ATOM 705 C C . ILE A 1 100 ? -17.615 3.855 -0.778 1.00 85.56 100 ILE A C 1
ATOM 707 O O . ILE A 1 100 ? -17.714 4.898 -0.115 1.00 85.56 100 ILE A O 1
ATOM 711 N N . PRO A 1 101 ? -16.625 2.965 -0.555 1.00 89.56 101 PRO A N 1
ATOM 712 C CA . PRO A 1 101 ? -15.538 3.229 0.380 1.00 89.56 101 PRO A CA 1
ATOM 713 C C . PRO A 1 101 ? -14.872 4.564 0.068 1.00 89.56 101 PRO A C 1
ATOM 715 O O . PRO A 1 101 ? -14.488 4.830 -1.072 1.00 89.56 101 PRO A O 1
ATOM 718 N N . LYS A 1 102 ? -14.695 5.412 1.080 1.00 91.06 102 LYS A N 1
ATOM 719 C CA . LYS A 1 102 ? -13.845 6.591 0.919 1.00 91.06 102 LYS A CA 1
ATOM 720 C C . LYS A 1 102 ? -12.394 6.152 0.815 1.00 91.06 102 LYS A C 1
ATOM 722 O O . LYS A 1 102 ? -11.949 5.265 1.536 1.00 91.06 102 LYS A O 1
ATOM 727 N N . ASN A 1 103 ? -11.609 6.908 0.065 1.00 91.25 103 ASN A N 1
ATOM 728 C CA . ASN A 1 103 ? -10.151 6.836 0.097 1.00 91.25 103 ASN A CA 1
ATOM 729 C C . ASN A 1 103 ? -9.549 7.499 1.360 1.00 91.25 103 ASN A C 1
ATOM 731 O O . ASN A 1 103 ? -8.500 8.150 1.319 1.00 91.25 103 ASN A O 1
ATOM 735 N N . GLN A 1 104 ? -10.228 7.355 2.501 1.00 93.38 104 GLN A N 1
ATOM 736 C CA . GLN A 1 104 ? -9.813 7.881 3.791 1.00 93.38 104 GLN A CA 1
ATOM 737 C C . GLN A 1 104 ? -10.106 6.869 4.898 1.00 93.38 104 GLN A C 1
ATOM 739 O O . GLN A 1 104 ? -11.270 6.611 5.209 1.00 93.38 104 GLN A O 1
ATOM 744 N N . LEU A 1 105 ? -9.054 6.370 5.542 1.00 94.06 105 LEU A N 1
ATOM 745 C CA . LEU A 1 105 ? -9.160 5.601 6.774 1.00 94.06 105 LEU A CA 1
ATOM 746 C C . LEU A 1 105 ? -9.012 6.521 7.970 1.00 94.06 105 LEU A C 1
ATOM 748 O O . LEU A 1 105 ? -8.182 7.432 7.988 1.00 94.06 105 LEU A O 1
ATOM 752 N N . GLN A 1 106 ? -9.800 6.238 8.994 1.00 95.12 106 GLN A N 1
ATOM 753 C CA . GLN A 1 106 ? -9.738 6.947 10.252 1.00 95.12 106 GLN A CA 1
ATOM 754 C C . GLN A 1 106 ? -9.707 5.939 11.388 1.00 95.12 106 GLN A C 1
ATOM 756 O O . GLN A 1 106 ? -10.554 5.053 11.447 1.00 95.12 106 GLN A O 1
ATOM 761 N N . CYS A 1 107 ? -8.774 6.135 12.308 1.00 95.12 107 CYS A N 1
ATOM 762 C CA . CYS A 1 107 ? -8.713 5.400 13.556 1.00 95.12 107 CYS A CA 1
ATOM 763 C C . CYS A 1 107 ? -8.512 6.368 14.721 1.00 95.12 107 CYS A C 1
ATOM 765 O O . CYS A 1 107 ? -8.018 7.482 14.532 1.00 95.12 107 CYS A O 1
ATOM 767 N N . THR A 1 108 ? -8.937 5.959 15.909 1.00 95.06 108 THR A N 1
ATOM 768 C CA . THR A 1 108 ? -8.619 6.644 17.160 1.00 95.06 108 THR A CA 1
ATOM 769 C C . THR A 1 108 ? -7.505 5.864 17.858 1.00 95.06 108 THR A C 1
ATOM 771 O O . THR A 1 108 ? -7.597 4.643 17.932 1.00 95.06 108 THR A O 1
ATOM 774 N N . ASP A 1 109 ? -6.486 6.575 18.345 1.00 94.56 109 ASP A N 1
ATOM 775 C CA . ASP A 1 109 ? -5.347 6.061 19.132 1.00 94.56 109 ASP A CA 1
ATOM 776 C C . ASP A 1 109 ? -5.839 5.089 20.208 1.00 94.56 109 ASP A C 1
ATOM 778 O O . ASP A 1 109 ? -6.774 5.430 20.944 1.00 94.56 109 ASP A O 1
ATOM 782 N N . ASP A 1 110 ? -5.220 3.910 20.289 1.00 91.75 110 ASP A N 1
ATOM 783 C CA . ASP A 1 110 ? -5.529 2.844 21.251 1.00 91.75 110 ASP A CA 1
ATOM 784 C C . ASP A 1 110 ? -6.881 2.122 21.057 1.00 91.75 110 ASP A C 1
ATOM 786 O O . ASP A 1 110 ? -7.295 1.358 21.935 1.00 91.75 110 ASP A O 1
ATOM 790 N N . VAL A 1 111 ? -7.594 2.315 19.935 1.00 89.44 111 VAL A N 1
ATOM 791 C CA . VAL A 1 111 ? -8.853 1.591 19.667 1.00 89.44 111 VAL A CA 1
ATOM 792 C C . VAL A 1 111 ? -8.588 0.221 19.029 1.00 89.44 111 VAL A C 1
ATOM 794 O O . VAL A 1 111 ? -8.153 0.151 17.871 1.00 89.44 111 VAL A O 1
ATOM 797 N N . PRO A 1 112 ? -8.937 -0.889 19.720 1.00 83.19 112 PRO A N 1
ATOM 798 C CA . PRO A 1 112 ? -8.806 -2.224 19.155 1.00 83.19 112 PRO A CA 1
ATOM 799 C C . PRO A 1 112 ? -9.635 -2.363 17.876 1.00 83.19 112 PRO A C 1
ATOM 801 O O . PRO A 1 112 ? -10.794 -1.956 17.825 1.00 83.19 112 PRO A O 1
ATOM 804 N N . GLY A 1 113 ? -9.039 -2.956 16.843 1.00 82.75 113 GLY A N 1
ATOM 805 C CA . GLY A 1 113 ? -9.700 -3.226 15.563 1.00 82.75 113 GLY A CA 1
ATOM 806 C C . GLY A 1 113 ? -9.437 -2.187 14.473 1.00 82.75 113 GLY A C 1
ATOM 807 O O . GLY A 1 113 ? -9.589 -2.518 13.300 1.00 82.75 113 GLY A O 1
ATOM 808 N N . CYS A 1 114 ? -8.986 -0.977 14.822 1.00 89.56 114 CYS A N 1
ATOM 809 C CA . CYS A 1 114 ? -8.475 -0.023 13.833 1.00 89.56 114 CYS A CA 1
ATOM 810 C C . CYS A 1 114 ? -7.013 0.363 14.036 1.00 89.56 114 CYS A C 1
ATOM 812 O O . CYS A 1 114 ? -6.357 0.744 13.064 1.00 89.56 114 CYS A O 1
ATOM 814 N N . ASP A 1 115 ? -6.521 0.260 15.271 1.00 93.06 115 ASP A N 1
ATOM 815 C CA . ASP A 1 115 ? -5.132 0.498 15.612 1.00 93.06 115 ASP A CA 1
ATOM 816 C C . ASP A 1 115 ? -4.416 -0.841 15.783 1.00 93.06 115 ASP A C 1
ATOM 818 O O . ASP A 1 115 ? -4.651 -1.586 16.736 1.00 93.06 115 ASP A O 1
ATOM 822 N N . PHE A 1 116 ? -3.578 -1.182 14.807 1.00 91.25 116 PHE A N 1
ATOM 823 C CA . PHE A 1 116 ? -2.820 -2.434 14.780 1.00 91.25 116 PHE A CA 1
ATOM 824 C C . PHE A 1 116 ? -1.428 -2.290 15.409 1.00 91.25 116 PHE A C 1
ATOM 826 O O . PHE A 1 116 ? -0.582 -3.175 15.240 1.00 91.25 116 PHE A O 1
ATOM 833 N N . GLY A 1 117 ? -1.168 -1.173 16.096 1.00 86.44 117 GLY A N 1
ATOM 834 C CA . GLY A 1 117 ? 0.071 -0.930 16.817 1.00 86.44 117 GLY A CA 1
ATOM 835 C C . GLY A 1 117 ? 0.215 -1.887 17.999 1.00 86.44 117 GLY A C 1
ATOM 836 O O . GLY A 1 117 ? -0.759 -2.369 18.573 1.00 86.44 117 GLY A O 1
ATOM 837 N N . THR A 1 118 ? 1.454 -2.198 18.377 1.00 77.00 118 THR A N 1
ATOM 838 C CA . THR A 1 118 ? 1.726 -3.103 19.509 1.00 77.00 118 THR A CA 1
ATOM 839 C C . THR A 1 118 ? 1.855 -2.375 20.846 1.00 77.00 118 THR A C 1
ATOM 841 O O . THR A 1 118 ? 2.058 -3.024 21.871 1.00 77.00 118 THR A O 1
ATOM 844 N N . ALA A 1 119 ? 1.813 -1.041 20.852 1.00 75.81 119 ALA A N 1
ATOM 845 C CA . ALA A 1 119 ? 2.114 -0.226 22.018 1.00 75.81 119 ALA A CA 1
ATOM 846 C C . ALA A 1 119 ? 0.911 0.640 22.399 1.00 75.81 119 ALA A C 1
ATOM 848 O O . ALA A 1 119 ? 0.647 1.653 21.772 1.00 75.81 119 ALA A O 1
ATOM 849 N N . THR A 1 120 ? 0.222 0.270 23.479 1.00 82.50 120 THR A N 1
ATOM 850 C CA . THR A 1 120 ? -0.805 1.137 24.063 1.00 82.50 120 THR A CA 1
ATOM 851 C C . THR A 1 120 ? -0.188 2.437 24.574 1.00 82.50 120 THR A C 1
ATOM 853 O O . THR A 1 120 ? 0.791 2.405 25.330 1.00 82.50 120 THR A O 1
ATOM 856 N N . GLY A 1 121 ? -0.789 3.568 24.225 1.00 85.62 121 GLY A N 1
ATOM 857 C CA . GLY A 1 121 ? -0.373 4.904 24.618 1.00 85.62 121 GLY A CA 1
ATOM 858 C C . GLY A 1 121 ? 0.811 5.453 23.823 1.00 85.62 121 GLY A C 1
ATOM 859 O O . GLY A 1 121 ? 1.430 6.415 24.288 1.00 85.62 121 GLY A O 1
ATOM 860 N N . ASP A 1 122 ? 1.133 4.885 22.659 1.00 90.81 122 ASP A N 1
ATOM 861 C CA . ASP A 1 122 ? 2.237 5.336 21.800 1.00 90.81 122 ASP A CA 1
ATOM 862 C C . ASP A 1 122 ? 1.947 6.644 21.042 1.00 90.81 122 ASP A C 1
ATOM 864 O O . ASP A 1 122 ? 2.863 7.241 20.466 1.00 90.81 122 ASP A O 1
ATOM 868 N N . LYS A 1 123 ? 0.706 7.144 21.139 1.00 94.56 123 LYS A N 1
ATOM 869 C CA . LYS A 1 123 ? 0.250 8.389 20.510 1.00 94.56 123 LYS A CA 1
ATOM 870 C C . LYS A 1 123 ? 0.342 8.289 18.990 1.00 94.56 123 LYS A C 1
ATOM 872 O O . LYS A 1 123 ? 0.678 9.278 18.327 1.00 94.56 123 LYS A O 1
ATOM 877 N N . ALA A 1 124 ? 0.059 7.121 18.435 1.00 95.69 124 ALA A N 1
ATOM 878 C CA . ALA A 1 124 ? 0.043 6.856 17.013 1.00 95.69 124 ALA A CA 1
ATOM 879 C C . ALA A 1 124 ? -1.057 5.846 16.681 1.00 95.69 124 ALA A C 1
ATOM 881 O O . ALA A 1 124 ? -1.584 5.168 17.540 1.00 95.69 124 ALA A O 1
ATOM 882 N N . CYS A 1 125 ? -1.410 5.757 15.403 1.00 96.94 125 CYS A N 1
ATOM 883 C CA . CYS A 1 125 ? -2.261 4.681 14.916 1.00 96.94 125 CYS A CA 1
ATOM 884 C C . CYS A 1 125 ? -1.481 3.915 13.855 1.00 96.94 125 CYS A C 1
ATOM 886 O O . CYS A 1 125 ? -0.943 4.536 12.926 1.00 96.94 125 CYS A O 1
ATOM 888 N N . THR A 1 126 ? -1.445 2.589 13.940 1.00 96.38 126 THR A N 1
ATOM 889 C CA . THR A 1 126 ? -0.911 1.747 12.864 1.00 96.38 126 THR A CA 1
ATOM 890 C C . THR A 1 126 ? -2.053 1.183 12.033 1.00 96.38 126 THR A C 1
ATOM 892 O O . THR A 1 126 ? -2.890 0.442 12.532 1.00 96.38 126 THR A O 1
ATOM 895 N N . PHE A 1 127 ? -2.060 1.499 10.741 1.00 96.19 127 PHE A N 1
ATOM 896 C CA . PHE A 1 127 ? -3.033 1.015 9.764 1.00 96.19 127 PHE A CA 1
ATOM 897 C C . PHE A 1 127 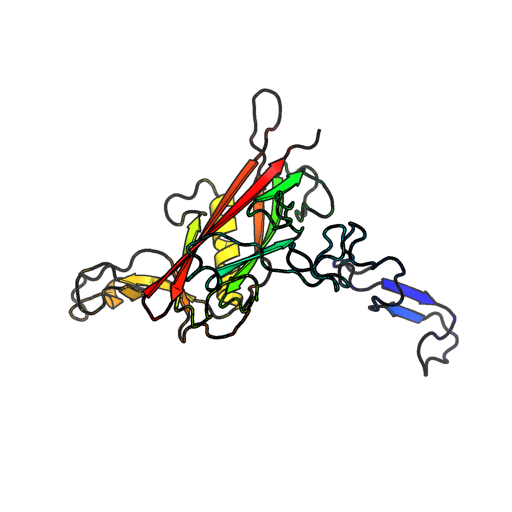? -2.465 -0.158 8.970 1.00 96.19 127 PHE A C 1
ATOM 899 O O . PHE A 1 127 ? -1.268 -0.194 8.687 1.00 96.19 127 PHE A O 1
ATOM 906 N N . GLN A 1 128 ? -3.326 -1.079 8.542 1.00 95.12 128 GLN A N 1
ATOM 907 C CA . GLN A 1 128 ? -2.960 -2.144 7.612 1.00 95.12 128 GLN A CA 1
ATOM 908 C C . GLN A 1 128 ? -3.461 -1.793 6.213 1.00 95.12 128 GLN A C 1
ATOM 910 O O . GLN A 1 128 ? -4.667 -1.708 5.983 1.00 95.12 128 GLN A O 1
ATOM 915 N N . VAL A 1 129 ? -2.537 -1.604 5.270 1.00 96.38 129 VAL A N 1
ATOM 916 C CA . VAL A 1 129 ? -2.847 -1.217 3.885 1.00 96.38 129 VAL A CA 1
ATOM 917 C C . VAL A 1 129 ? -2.162 -2.165 2.904 1.00 96.38 129 VAL A C 1
ATOM 919 O O . VAL A 1 129 ? -0.987 -2.470 3.062 1.00 96.38 129 VAL A O 1
ATOM 922 N N . ALA A 1 130 ? -2.870 -2.621 1.878 1.00 96.25 130 ALA A N 1
ATOM 923 C CA . ALA A 1 130 ? -2.319 -3.409 0.782 1.00 96.25 130 ALA A CA 1
ATOM 924 C C . ALA A 1 130 ? -2.587 -2.729 -0.567 1.00 96.25 130 ALA A C 1
ATOM 926 O O . ALA A 1 130 ? -3.515 -1.932 -0.719 1.00 96.25 130 ALA A O 1
ATOM 927 N N . LEU A 1 131 ? -1.733 -3.039 -1.539 1.00 95.88 131 LEU A N 1
ATOM 928 C CA . LEU A 1 131 ? -1.778 -2.502 -2.894 1.00 95.88 131 LEU A CA 1
ATOM 929 C C . LEU A 1 131 ? -2.210 -3.615 -3.837 1.00 95.88 131 LEU A C 1
ATOM 931 O O . LEU A 1 131 ? -1.575 -4.670 -3.859 1.00 95.88 131 LEU A O 1
ATOM 935 N N . CYS A 1 132 ? -3.258 -3.380 -4.613 1.00 95.06 132 CYS A N 1
ATOM 936 C CA . CYS A 1 132 ? -3.773 -4.342 -5.575 1.00 95.06 132 CYS A CA 1
ATOM 937 C C . CYS A 1 132 ? -3.613 -3.818 -6.989 1.00 95.06 132 CYS A C 1
ATOM 939 O O . CYS A 1 132 ? -3.908 -2.662 -7.268 1.00 95.06 132 CYS A O 1
ATOM 941 N N . PHE A 1 133 ? -3.162 -4.685 -7.886 1.00 95.31 133 PHE A N 1
ATOM 942 C CA . PHE A 1 133 ? -2.903 -4.350 -9.276 1.00 95.31 133 PHE A CA 1
ATOM 943 C C . PHE A 1 133 ? -3.755 -5.189 -10.211 1.00 95.31 133 PHE A C 1
ATOM 945 O O . PHE A 1 133 ? -4.134 -6.319 -9.886 1.00 95.31 133 PHE A O 1
ATOM 952 N N . ASN A 1 134 ? -3.998 -4.645 -11.405 1.00 93.19 134 ASN A N 1
ATOM 953 C CA . ASN A 1 134 ? -4.787 -5.304 -12.442 1.00 93.19 134 ASN A CA 1
ATOM 954 C C . ASN A 1 134 ? -6.165 -5.749 -11.912 1.00 93.19 134 ASN A C 1
ATOM 956 O O . ASN A 1 134 ? -6.550 -6.913 -12.057 1.00 93.19 134 ASN A O 1
ATOM 960 N N . ALA A 1 135 ? -6.876 -4.832 -11.261 1.00 89.00 135 ALA A N 1
ATOM 961 C CA . ALA A 1 135 ? -8.172 -5.048 -10.643 1.00 89.00 135 ALA A CA 1
ATOM 962 C C . ALA A 1 135 ? -9.239 -5.425 -11.685 1.00 89.00 135 ALA A C 1
ATOM 964 O O . ALA A 1 135 ? -9.695 -4.597 -12.472 1.00 89.00 135 ALA A O 1
ATOM 965 N N . ALA A 1 136 ? -9.670 -6.684 -11.688 1.00 84.25 136 ALA A N 1
ATOM 966 C CA . ALA A 1 136 ? -10.817 -7.145 -12.463 1.00 84.25 136 ALA A CA 1
ATOM 967 C C . ALA A 1 136 ? -12.084 -7.048 -11.615 1.00 84.25 136 ALA A C 1
ATOM 969 O O . ALA A 1 136 ? -12.646 -8.055 -11.183 1.00 84.25 136 ALA A O 1
ATOM 970 N N . GLU A 1 137 ? -12.523 -5.820 -11.374 1.00 77.25 137 GLU A N 1
ATOM 971 C CA . GLU A 1 137 ? -13.744 -5.544 -10.636 1.00 77.25 137 GLU A CA 1
ATOM 972 C C . GLU A 1 137 ? -14.780 -4.851 -11.525 1.00 77.25 137 GLU A C 1
ATOM 974 O O . GLU A 1 137 ? -14.473 -3.931 -12.278 1.00 77.25 137 GLU A O 1
ATOM 979 N N . GLN A 1 138 ? -16.038 -5.287 -11.415 1.00 72.00 138 GLN A N 1
ATOM 980 C CA . GLN A 1 138 ? -17.141 -4.812 -12.258 1.00 72.00 138 GLN A CA 1
ATOM 981 C C . GLN A 1 138 ? -17.462 -3.322 -12.074 1.00 72.00 138 GLN A C 1
ATOM 983 O O . GLN A 1 138 ? -18.089 -2.721 -12.946 1.00 72.00 138 GLN A O 1
ATOM 988 N N . ARG A 1 139 ? -17.044 -2.725 -10.951 1.00 77.38 139 ARG A N 1
ATOM 989 C CA . ARG A 1 139 ? -17.205 -1.291 -10.677 1.00 77.38 139 ARG A CA 1
ATOM 990 C C . ARG A 1 139 ? -16.284 -0.430 -11.550 1.00 77.38 139 ARG A C 1
ATOM 992 O O . ARG A 1 139 ? -16.630 0.719 -11.824 1.00 77.38 139 ARG A O 1
ATOM 999 N N . PHE A 1 140 ? -15.163 -0.973 -12.032 1.00 79.00 140 PHE A N 1
ATOM 1000 C CA . PHE A 1 140 ? -14.199 -0.234 -12.845 1.00 79.00 140 PHE A CA 1
ATOM 1001 C C . PHE A 1 140 ? -14.462 -0.446 -14.333 1.00 79.00 140 PHE A C 1
ATOM 1003 O O . PHE A 1 140 ? -14.495 -1.565 -14.841 1.00 79.00 140 PHE A O 1
ATOM 1010 N N . ASN A 1 141 ? -14.621 0.652 -15.070 1.00 79.62 141 ASN A N 1
ATOM 1011 C CA . ASN A 1 141 ? -14.875 0.609 -16.508 1.00 79.62 141 ASN A CA 1
ATOM 1012 C C . ASN A 1 141 ? -13.564 0.600 -17.314 1.00 79.62 141 ASN A C 1
ATOM 1014 O O . ASN A 1 141 ? -13.341 1.455 -18.179 1.00 79.62 141 ASN A O 1
ATOM 1018 N N . CYS A 1 142 ? -12.675 -0.348 -17.012 1.00 84.81 142 CYS A N 1
ATOM 1019 C CA . CYS A 1 142 ? -11.453 -0.566 -17.779 1.00 84.81 142 CYS A CA 1
ATOM 1020 C C . CYS A 1 142 ? -10.987 -2.023 -17.767 1.00 84.81 142 CYS A C 1
ATOM 1022 O O . CYS A 1 142 ? -11.495 -2.864 -17.034 1.00 84.81 142 CYS A O 1
ATOM 1024 N N . THR A 1 143 ? -10.037 -2.331 -18.651 1.00 87.69 143 THR A N 1
ATOM 1025 C CA . THR A 1 143 ? -9.486 -3.677 -18.822 1.00 87.69 143 THR A CA 1
ATOM 1026 C C . THR A 1 143 ? -8.082 -3.735 -18.220 1.00 87.69 143 THR A C 1
ATOM 1028 O O . THR A 1 143 ? -7.195 -3.027 -18.715 1.00 87.69 143 THR A O 1
ATOM 1031 N N . PRO A 1 144 ? -7.854 -4.576 -17.195 1.00 87.00 144 PRO A N 1
ATOM 1032 C CA . PRO A 1 144 ? -6.522 -4.857 -16.679 1.00 87.00 144 PRO A CA 1
ATOM 1033 C C . PRO A 1 144 ? -5.601 -5.377 -17.779 1.00 87.00 144 PRO A C 1
ATOM 1035 O O . PRO A 1 144 ? -6.028 -6.134 -18.648 1.00 87.00 144 PRO A O 1
ATOM 1038 N N . THR A 1 145 ? -4.335 -4.973 -17.755 1.00 91.00 145 THR A N 1
ATOM 1039 C CA . THR A 1 145 ? -3.362 -5.413 -18.767 1.00 91.00 145 THR A CA 1
ATOM 1040 C C . THR A 1 145 ? -2.088 -5.867 -18.091 1.00 91.00 145 THR A C 1
ATOM 1042 O O . THR A 1 145 ? -1.840 -7.064 -17.985 1.00 91.00 145 THR A O 1
ATOM 1045 N N . ASP A 1 146 ? -1.291 -4.916 -17.624 1.00 95.38 146 ASP A N 1
ATOM 1046 C CA . ASP A 1 146 ? -0.032 -5.187 -16.967 1.00 95.38 146 ASP A CA 1
ATOM 1047 C C . ASP A 1 146 ? 0.439 -3.981 -16.150 1.00 95.38 146 ASP A C 1
ATOM 1049 O O . ASP A 1 146 ? 0.043 -2.845 -16.408 1.00 95.38 146 ASP A O 1
ATOM 1053 N N . VAL A 1 147 ? 1.347 -4.214 -15.207 1.00 96.75 147 VAL A N 1
ATOM 1054 C CA . VAL A 1 147 ? 2.071 -3.153 -14.499 1.00 96.75 147 VAL A CA 1
ATOM 1055 C C . VAL A 1 147 ? 3.566 -3.391 -14.659 1.00 96.75 147 VAL A C 1
ATOM 1057 O O . VAL A 1 147 ? 4.080 -4.451 -14.308 1.00 96.75 147 VAL A O 1
ATOM 1060 N N . THR A 1 148 ? 4.273 -2.395 -15.193 1.00 96.81 148 THR A N 1
ATOM 1061 C CA . THR A 1 148 ? 5.735 -2.437 -15.396 1.00 96.81 148 THR A CA 1
ATOM 1062 C C . THR A 1 148 ? 6.494 -1.781 -14.254 1.00 96.81 148 THR A C 1
ATOM 1064 O O . THR A 1 148 ? 7.590 -2.214 -13.900 1.00 96.81 148 THR A O 1
ATOM 1067 N N . ARG A 1 149 ? 5.938 -0.711 -13.678 1.00 96.12 149 ARG A N 1
ATOM 1068 C CA . ARG A 1 149 ? 6.521 -0.030 -12.523 1.00 96.12 149 ARG A CA 1
ATOM 1069 C C . ARG A 1 149 ? 5.482 0.618 -11.646 1.00 96.12 149 ARG A C 1
ATOM 1071 O O . ARG A 1 149 ? 4.455 1.096 -12.124 1.00 96.12 149 ARG A O 1
ATOM 1078 N N . VAL A 1 150 ? 5.849 0.740 -10.384 1.00 97.38 150 VAL A N 1
ATOM 1079 C CA . VAL A 1 150 ? 5.135 1.504 -9.375 1.00 97.38 150 VAL A CA 1
ATOM 1080 C C . VAL A 1 150 ? 6.087 2.541 -8.789 1.00 97.38 150 VAL A C 1
ATOM 1082 O O . VAL A 1 150 ? 7.230 2.235 -8.450 1.00 97.38 150 VAL A O 1
ATOM 1085 N N . GLN A 1 151 ? 5.628 3.783 -8.687 1.00 96.25 151 GLN A N 1
ATOM 1086 C CA . GLN A 1 151 ? 6.346 4.866 -8.028 1.00 96.25 151 GLN A CA 1
ATOM 1087 C C . GLN A 1 151 ? 5.586 5.283 -6.771 1.00 96.25 151 GLN A C 1
ATOM 1089 O O . GLN A 1 151 ? 4.453 5.750 -6.868 1.00 96.25 151 GLN A O 1
ATOM 1094 N N . LEU A 1 152 ? 6.227 5.174 -5.607 1.00 96.19 152 LEU A N 1
ATOM 1095 C CA . LEU A 1 152 ? 5.727 5.795 -4.382 1.00 96.19 152 LEU A CA 1
ATOM 1096 C C . LEU A 1 152 ? 5.974 7.306 -4.471 1.00 96.19 152 LEU A C 1
ATOM 1098 O O . LEU A 1 152 ? 7.118 7.760 -4.409 1.00 96.19 152 LEU A O 1
ATOM 1102 N N . GLN A 1 153 ? 4.910 8.084 -4.665 1.00 95.50 153 GLN A N 1
ATOM 1103 C CA . GLN A 1 153 ? 4.965 9.549 -4.659 1.00 95.50 153 GLN A CA 1
ATOM 1104 C C . GLN A 1 153 ? 4.901 10.096 -3.231 1.00 95.50 153 GLN A C 1
ATOM 1106 O O . GLN A 1 153 ? 5.541 11.107 -2.921 1.00 95.50 153 GLN A O 1
ATOM 1111 N N . ARG A 1 154 ? 4.133 9.421 -2.369 1.00 96.06 154 ARG A N 1
ATOM 1112 C CA . ARG A 1 154 ? 4.102 9.638 -0.924 1.00 96.06 154 ARG A CA 1
ATOM 1113 C C . ARG A 1 154 ? 3.971 8.301 -0.183 1.00 96.06 154 ARG A C 1
ATOM 1115 O O . ARG A 1 154 ? 3.126 7.504 -0.595 1.00 96.06 154 ARG A O 1
ATOM 1122 N N . PRO A 1 155 ? 4.737 8.061 0.894 1.00 96.69 155 PRO A N 1
ATOM 1123 C CA . PRO A 1 155 ? 5.829 8.876 1.445 1.00 96.69 155 PRO A CA 1
ATOM 1124 C C . PRO A 1 155 ? 6.939 9.237 0.451 1.00 96.69 155 PRO A C 1
ATOM 1126 O O . PRO A 1 155 ? 7.179 8.523 -0.528 1.00 96.69 155 PRO A O 1
ATOM 1129 N N . LYS A 1 156 ? 7.598 10.381 0.663 1.00 93.81 156 LYS A N 1
ATOM 1130 C CA . LYS A 1 156 ? 8.591 10.885 -0.298 1.00 93.81 156 LYS A CA 1
ATOM 1131 C C . LYS A 1 156 ? 9.894 10.109 -0.183 1.00 93.81 156 LYS A C 1
ATOM 1133 O O . LYS A 1 156 ? 10.429 9.934 0.902 1.00 93.81 156 LYS A O 1
ATOM 1138 N N . GLU A 1 157 ? 10.458 9.737 -1.328 1.00 91.25 157 GLU A N 1
ATOM 1139 C CA . GLU A 1 157 ? 11.828 9.215 -1.396 1.00 91.25 157 GLU A CA 1
ATOM 1140 C C . GLU A 1 157 ? 12.842 10.269 -0.935 1.00 91.25 157 GLU A C 1
ATOM 1142 O O . GLU A 1 157 ? 13.666 10.036 -0.055 1.00 91.25 157 GLU A O 1
ATOM 1147 N N . VAL A 1 158 ? 12.780 11.449 -1.554 1.00 91.50 158 VAL A N 1
ATOM 1148 C CA . VAL A 1 158 ? 13.727 12.532 -1.310 1.00 91.50 158 VAL A CA 1
ATOM 1149 C C . VAL A 1 158 ? 13.144 13.470 -0.266 1.00 91.50 158 VAL A C 1
ATOM 1151 O O . VAL A 1 158 ? 12.087 14.065 -0.487 1.00 91.50 158 VAL A O 1
ATOM 1154 N N . LYS A 1 159 ? 13.885 13.651 0.834 1.00 92.88 159 LYS A N 1
ATOM 1155 C CA . LYS A 1 159 ? 13.477 14.451 2.000 1.00 92.88 159 LYS A CA 1
ATOM 1156 C C . LYS A 1 159 ? 12.142 13.947 2.580 1.00 92.88 159 LYS A C 1
ATOM 1158 O O . LYS A 1 159 ? 11.149 14.683 2.506 1.00 92.88 159 LYS A O 1
ATOM 1163 N N . PRO A 1 160 ? 12.111 12.712 3.124 1.00 94.06 160 PRO A N 1
ATOM 1164 C CA . PRO A 1 160 ? 10.964 12.248 3.895 1.00 94.06 160 PRO A CA 1
ATOM 1165 C C . PRO A 1 160 ? 10.695 13.221 5.044 1.00 94.06 160 PRO A C 1
ATOM 1167 O O . PRO A 1 160 ? 11.600 13.923 5.512 1.00 94.06 160 PRO A O 1
ATOM 1170 N N . LYS A 1 161 ? 9.435 13.297 5.469 1.00 93.50 161 LYS A N 1
ATOM 1171 C CA . LYS A 1 161 ? 9.010 14.227 6.524 1.00 93.50 161 LYS A CA 1
ATOM 1172 C C . LYS A 1 161 ? 9.745 13.958 7.841 1.00 93.50 161 LYS A C 1
ATOM 1174 O O . LYS A 1 161 ? 10.158 14.900 8.514 1.00 93.50 161 LYS A O 1
ATOM 1179 N N . ASP A 1 162 ? 9.901 12.685 8.181 1.00 94.50 162 ASP A N 1
ATOM 1180 C CA . ASP A 1 162 ? 10.553 12.181 9.385 1.00 94.50 162 ASP A CA 1
ATOM 1181 C C . ASP A 1 162 ? 10.926 10.692 9.197 1.00 94.50 162 ASP A C 1
ATOM 1183 O O . ASP A 1 162 ? 10.767 10.125 8.113 1.00 94.50 162 ASP A O 1
ATOM 1187 N N . ALA A 1 163 ? 11.464 10.057 10.243 1.00 96.00 163 ALA A N 1
ATOM 1188 C CA . ALA A 1 163 ? 11.845 8.644 10.202 1.00 96.00 163 ALA A CA 1
ATOM 1189 C C . ALA A 1 163 ? 10.638 7.690 10.090 1.00 96.00 163 ALA A C 1
ATOM 1191 O O . ALA A 1 163 ? 10.797 6.582 9.582 1.00 96.00 163 ALA A O 1
ATOM 1192 N N . ILE A 1 164 ? 9.445 8.109 10.532 1.00 95.75 164 ILE A N 1
ATOM 1193 C CA . ILE A 1 164 ? 8.217 7.309 10.416 1.00 95.75 164 ILE A CA 1
ATOM 1194 C C . ILE A 1 164 ? 7.744 7.319 8.960 1.00 95.75 164 ILE A C 1
ATOM 1196 O O . ILE A 1 164 ? 7.453 6.262 8.413 1.00 95.75 164 ILE A O 1
ATOM 1200 N N . ASP A 1 165 ? 7.758 8.479 8.299 1.00 95.62 165 ASP A N 1
ATOM 1201 C CA . ASP A 1 165 ? 7.473 8.615 6.863 1.00 95.62 165 ASP A CA 1
ATOM 1202 C C . ASP A 1 165 ? 8.422 7.740 6.021 1.00 95.62 165 ASP A C 1
ATOM 1204 O O . ASP A 1 165 ? 7.986 7.017 5.123 1.00 95.62 165 ASP A O 1
ATOM 1208 N N . GLN A 1 166 ? 9.716 7.715 6.369 1.00 96.44 166 GLN A N 1
ATOM 1209 C CA . GLN A 1 166 ? 10.681 6.808 5.741 1.00 96.44 166 GLN A CA 1
ATOM 1210 C C . GLN A 1 166 ? 10.343 5.328 5.995 1.00 96.44 166 GLN A C 1
ATOM 1212 O O . GLN A 1 166 ? 10.314 4.546 5.046 1.00 96.44 166 GLN A O 1
ATOM 1217 N N . GLY A 1 167 ? 10.044 4.947 7.241 1.00 97.25 167 GLY A N 1
ATOM 1218 C CA . GLY A 1 167 ? 9.664 3.573 7.588 1.00 97.25 167 GLY A CA 1
ATOM 1219 C C . GLY A 1 167 ? 8.387 3.109 6.880 1.00 97.25 167 GLY A C 1
ATOM 1220 O O . GLY A 1 167 ? 8.337 1.997 6.358 1.00 97.25 167 GLY A O 1
ATOM 1221 N N . ASN A 1 168 ? 7.387 3.986 6.766 1.00 97.75 168 ASN A N 1
ATOM 1222 C CA . ASN A 1 168 ? 6.157 3.737 6.014 1.00 97.75 168 ASN A CA 1
ATOM 1223 C C . ASN A 1 168 ? 6.449 3.503 4.524 1.00 97.75 168 ASN A C 1
ATOM 1225 O O . ASN A 1 168 ? 5.857 2.622 3.900 1.00 97.75 168 ASN A O 1
ATOM 1229 N N . ARG A 1 169 ? 7.390 4.263 3.947 1.00 96.88 169 ARG A N 1
ATOM 1230 C CA . ARG A 1 169 ? 7.848 4.054 2.567 1.00 96.88 169 ARG A CA 1
ATOM 1231 C C . ARG A 1 169 ? 8.461 2.672 2.388 1.00 96.88 169 ARG A C 1
ATOM 1233 O O . ARG A 1 169 ? 8.107 1.964 1.449 1.00 96.88 169 ARG A O 1
ATOM 1240 N N . ASP A 1 170 ? 9.371 2.307 3.286 1.00 96.94 170 ASP A N 1
ATOM 1241 C CA . ASP A 1 170 ? 10.081 1.033 3.239 1.00 96.94 170 ASP A CA 1
ATOM 1242 C C . ASP A 1 170 ? 9.108 -0.148 3.418 1.00 96.94 170 ASP A C 1
ATOM 1244 O O . ASP A 1 170 ? 9.243 -1.156 2.727 1.00 96.94 170 ASP A O 1
ATOM 1248 N N . ALA A 1 171 ? 8.068 -0.003 4.250 1.00 97.69 171 ALA A N 1
ATOM 1249 C CA . ALA A 1 171 ? 7.006 -0.999 4.405 1.00 97.69 171 ALA A CA 1
ATOM 1250 C C . ALA A 1 171 ? 6.197 -1.215 3.110 1.00 97.69 171 ALA A C 1
ATOM 1252 O O . ALA A 1 171 ? 5.938 -2.358 2.727 1.00 97.69 171 ALA A O 1
ATOM 1253 N N . LEU A 1 172 ? 5.839 -0.138 2.401 1.00 98.00 172 LEU A N 1
ATOM 1254 C CA . LEU A 1 172 ? 5.149 -0.228 1.106 1.00 98.00 172 LEU A CA 1
ATOM 1255 C C . LEU A 1 172 ? 6.037 -0.854 0.023 1.00 98.00 172 LEU A C 1
ATOM 1257 O O . LEU A 1 172 ? 5.571 -1.687 -0.754 1.00 98.00 172 LEU A O 1
ATOM 1261 N N . GLU A 1 173 ? 7.321 -0.487 -0.032 1.00 97.06 173 GLU A N 1
ATOM 1262 C CA . GLU A 1 173 ? 8.265 -1.118 -0.961 1.00 97.06 173 GLU A CA 1
ATOM 1263 C C . GLU A 1 173 ? 8.438 -2.606 -0.651 1.00 97.06 173 GLU A C 1
ATOM 1265 O O . GLU A 1 173 ? 8.382 -3.419 -1.571 1.00 97.06 173 GLU A O 1
ATOM 1270 N N . ALA A 1 174 ? 8.573 -2.980 0.624 1.00 97.56 174 ALA A N 1
ATOM 1271 C CA . ALA A 1 174 ? 8.664 -4.377 1.037 1.00 97.56 174 ALA A CA 1
ATOM 1272 C C . ALA A 1 174 ? 7.425 -5.175 0.597 1.00 97.56 174 ALA A C 1
ATOM 1274 O O . ALA A 1 174 ? 7.563 -6.245 -0.002 1.00 97.56 174 ALA A O 1
ATOM 1275 N N . ALA A 1 175 ? 6.225 -4.622 0.794 1.00 98.00 175 ALA A N 1
ATOM 1276 C CA . ALA A 1 175 ? 4.978 -5.237 0.346 1.00 98.00 175 ALA A CA 1
ATOM 1277 C C . ALA A 1 175 ? 4.961 -5.470 -1.178 1.00 98.00 175 ALA A C 1
ATOM 1279 O O . ALA A 1 175 ? 4.614 -6.562 -1.632 1.00 98.00 175 ALA A O 1
ATOM 1280 N N . LEU A 1 176 ? 5.413 -4.489 -1.969 1.00 98.00 176 LEU A N 1
ATOM 1281 C CA . LEU A 1 176 ? 5.519 -4.615 -3.428 1.00 98.00 176 LEU A CA 1
ATOM 1282 C C . LEU A 1 176 ? 6.589 -5.621 -3.867 1.00 98.00 176 LEU A C 1
ATOM 1284 O O . LEU A 1 176 ? 6.395 -6.349 -4.842 1.00 98.00 176 LEU A O 1
ATOM 1288 N N . THR A 1 177 ? 7.711 -5.706 -3.151 1.00 97.19 177 THR A N 1
ATOM 1289 C CA . THR A 1 177 ? 8.724 -6.732 -3.438 1.00 97.19 177 THR A CA 1
ATOM 1290 C C . THR A 1 177 ? 8.220 -8.143 -3.144 1.00 97.19 177 THR A C 1
ATOM 1292 O O . THR A 1 177 ? 8.585 -9.082 -3.849 1.00 97.19 177 THR A O 1
ATOM 1295 N N . GLY A 1 178 ? 7.298 -8.290 -2.186 1.00 96.94 178 GLY A N 1
ATOM 1296 C CA . GLY A 1 178 ? 6.646 -9.560 -1.862 1.00 96.94 178 GLY A CA 1
ATOM 1297 C C . GLY A 1 178 ? 5.829 -10.164 -3.009 1.00 96.94 178 GLY A C 1
ATOM 1298 O O . GLY A 1 178 ? 5.632 -11.375 -3.033 1.00 96.94 178 GLY A O 1
ATOM 1299 N N . ILE A 1 179 ? 5.407 -9.354 -3.987 1.00 96.31 179 ILE A N 1
ATOM 1300 C CA . ILE A 1 179 ? 4.686 -9.811 -5.189 1.00 96.31 179 ILE A CA 1
ATOM 1301 C C . ILE A 1 179 ? 5.570 -9.838 -6.448 1.00 96.31 179 ILE A C 1
ATOM 1303 O O . ILE A 1 179 ? 5.065 -9.842 -7.569 1.00 96.31 179 ILE A O 1
ATOM 1307 N N . GLY A 1 180 ? 6.896 -9.850 -6.278 1.00 95.88 180 GLY A N 1
ATOM 1308 C CA . GLY A 1 180 ? 7.862 -9.945 -7.379 1.00 95.88 180 GLY A CA 1
ATOM 1309 C C . GLY A 1 180 ? 8.370 -8.604 -7.910 1.00 95.88 180 GLY A C 1
ATOM 1310 O O . GLY A 1 180 ? 9.072 -8.573 -8.920 1.00 95.88 180 GLY A O 1
ATOM 1311 N N . GLY A 1 181 ? 8.038 -7.495 -7.246 1.00 97.00 181 GLY A N 1
ATOM 1312 C CA . GLY A 1 181 ? 8.622 -6.194 -7.545 1.00 97.00 181 GLY A CA 1
ATOM 1313 C C . GLY A 1 181 ? 10.089 -6.117 -7.121 1.00 97.00 181 GLY A C 1
ATOM 1314 O O . GLY A 1 181 ? 10.523 -6.778 -6.178 1.00 97.00 181 GLY A O 1
ATOM 1315 N N . VAL A 1 182 ? 10.873 -5.275 -7.789 1.00 97.06 182 VAL A N 1
ATOM 1316 C CA . VAL A 1 182 ? 12.267 -5.029 -7.414 1.00 97.06 182 VAL A CA 1
ATOM 1317 C C . VAL A 1 182 ? 12.568 -3.537 -7.433 1.00 97.06 182 VAL A C 1
ATOM 1319 O O . VAL A 1 182 ? 12.315 -2.857 -8.424 1.00 97.06 182 VAL A O 1
ATOM 1322 N N . VAL A 1 183 ? 13.138 -3.014 -6.346 1.00 95.94 183 VAL A N 1
ATOM 1323 C CA . VAL A 1 183 ? 13.500 -1.594 -6.255 1.00 95.94 183 VAL A CA 1
ATOM 1324 C C . VAL A 1 183 ? 14.664 -1.281 -7.208 1.00 95.94 183 VAL A C 1
ATOM 1326 O O . VAL A 1 183 ? 15.721 -1.926 -7.163 1.00 95.94 183 VAL A O 1
ATOM 1329 N N . ARG A 1 184 ? 14.459 -0.306 -8.098 1.00 95.62 184 ARG A N 1
ATOM 1330 C CA . ARG A 1 184 ? 15.394 0.143 -9.142 1.00 95.62 184 ARG A CA 1
ATOM 1331 C C . ARG A 1 184 ? 15.296 1.654 -9.346 1.00 95.62 184 ARG A C 1
ATOM 1333 O O . ARG A 1 184 ? 14.246 2.249 -9.100 1.00 95.62 184 ARG A O 1
ATOM 1340 N N . GLY A 1 185 ? 16.371 2.263 -9.836 1.00 95.25 185 GLY A N 1
ATOM 1341 C CA . GLY A 1 185 ? 16.304 3.600 -10.421 1.00 95.25 185 GLY A CA 1
ATOM 1342 C C . GLY A 1 185 ? 15.844 3.545 -11.874 1.00 95.25 185 GLY A C 1
ATOM 1343 O O . GLY A 1 185 ? 15.617 2.466 -12.428 1.00 95.25 185 GLY A O 1
ATOM 1344 N N . ALA A 1 186 ? 15.723 4.710 -12.502 1.00 94.75 186 ALA A N 1
ATOM 1345 C CA . ALA A 1 186 ? 15.561 4.821 -13.944 1.00 94.75 186 ALA A CA 1
ATOM 1346 C C . ALA A 1 186 ? 16.555 5.824 -14.533 1.00 94.75 186 ALA A C 1
ATOM 1348 O O . ALA A 1 186 ? 16.894 6.840 -13.917 1.00 94.75 186 ALA A O 1
ATOM 1349 N N . CYS A 1 187 ? 17.013 5.544 -15.747 1.00 95.12 187 CYS A N 1
ATOM 1350 C CA . CYS A 1 187 ? 17.928 6.424 -16.452 1.00 95.12 187 CYS A CA 1
ATOM 1351 C C . CYS A 1 187 ? 17.231 7.725 -16.855 1.00 95.12 187 CYS A C 1
ATOM 1353 O O . CYS A 1 187 ? 16.224 7.703 -17.567 1.00 95.12 187 CYS A O 1
ATOM 1355 N N . SER A 1 188 ? 17.768 8.860 -16.407 1.00 93.50 188 SER A N 1
ATOM 1356 C CA . SER A 1 188 ? 17.179 10.188 -16.634 1.00 93.50 188 SER A CA 1
ATOM 1357 C C . SER A 1 188 ? 17.868 10.998 -17.729 1.00 93.50 188 SER A C 1
ATOM 1359 O O . SER A 1 188 ? 17.331 12.011 -18.171 1.00 93.50 188 SER A O 1
ATOM 1361 N N . ASN A 1 189 ? 19.073 10.610 -18.154 1.00 89.88 189 ASN A N 1
ATOM 1362 C CA . ASN A 1 189 ? 19.759 11.269 -19.264 1.00 89.88 189 ASN A CA 1
ATOM 1363 C C . ASN A 1 189 ? 19.036 11.010 -20.591 1.00 89.88 189 ASN A C 1
ATOM 1365 O O . ASN A 1 189 ? 18.525 9.919 -20.833 1.00 89.88 189 ASN A O 1
ATOM 1369 N N . SER A 1 190 ? 19.025 12.011 -21.475 1.00 84.44 190 SER A N 1
ATOM 1370 C CA . SER A 1 190 ? 18.562 11.827 -22.848 1.00 84.44 190 SER A CA 1
ATOM 1371 C C . SER A 1 190 ? 19.497 10.863 -23.584 1.00 84.44 190 SER A C 1
ATOM 1373 O O . SER A 1 190 ? 20.723 10.972 -23.502 1.00 84.44 190 SER A O 1
ATOM 1375 N N . GLY A 1 191 ? 18.926 9.886 -24.285 1.00 85.00 191 GLY A N 1
ATOM 1376 C CA . GLY A 1 191 ? 19.708 8.846 -24.944 1.00 85.00 191 GLY A CA 1
ATOM 1377 C C . GLY A 1 191 ? 18.936 7.540 -25.128 1.00 85.00 191 GLY A C 1
ATOM 1378 O O . GLY A 1 191 ? 17.734 7.503 -24.864 1.00 85.00 191 GLY A O 1
ATOM 1379 N N . PRO A 1 192 ? 19.626 6.476 -25.576 1.00 88.56 192 PRO A N 1
ATOM 1380 C CA . PRO A 1 192 ? 19.004 5.185 -25.870 1.00 88.56 192 PRO A CA 1
ATOM 1381 C C . PRO A 1 192 ? 18.416 4.512 -24.626 1.00 88.56 192 PRO A C 1
ATOM 1383 O O . PRO A 1 192 ? 17.384 3.868 -24.733 1.00 88.56 192 PRO A O 1
ATOM 1386 N N . HIS A 1 193 ? 19.023 4.729 -23.457 1.00 90.69 193 HIS A N 1
ATOM 1387 C CA . HIS A 1 193 ? 18.606 4.112 -22.197 1.00 90.69 193 HIS A CA 1
ATOM 1388 C C . HIS A 1 193 ? 17.563 4.930 -21.423 1.00 90.69 193 HIS A C 1
ATOM 1390 O O . HIS A 1 193 ? 17.199 4.558 -20.313 1.00 90.69 193 HIS A O 1
ATOM 1396 N N . HIS A 1 194 ? 17.083 6.065 -21.948 1.00 91.75 194 HIS A N 1
ATOM 1397 C CA . HIS A 1 194 ? 16.180 6.944 -21.200 1.00 91.75 194 HIS A CA 1
ATOM 1398 C C . HIS A 1 194 ? 14.905 6.206 -20.752 1.00 91.75 194 HIS A C 1
ATOM 1400 O O . HIS A 1 194 ? 14.123 5.725 -21.571 1.00 91.75 194 HIS A O 1
ATOM 1406 N N . GLY A 1 195 ? 14.663 6.180 -19.440 1.00 89.38 195 GLY A N 1
ATOM 1407 C CA . GLY A 1 195 ? 13.527 5.501 -18.823 1.00 89.38 195 GLY A CA 1
ATOM 1408 C C . GLY A 1 195 ? 13.741 4.013 -18.531 1.00 89.38 195 GLY A C 1
ATOM 1409 O O . GLY A 1 195 ? 12.912 3.440 -17.819 1.00 89.38 195 GLY A O 1
ATOM 1410 N N . GLU A 1 196 ? 14.825 3.395 -19.004 1.00 92.44 196 GLU A N 1
ATOM 1411 C CA . GLU A 1 196 ? 15.196 2.023 -18.638 1.00 92.44 196 GLU A CA 1
ATOM 1412 C C . GLU A 1 196 ? 15.557 1.934 -17.151 1.00 92.44 196 GLU A C 1
ATOM 1414 O O . GLU A 1 196 ? 15.997 2.913 -16.541 1.00 92.44 196 GLU A O 1
ATOM 1419 N N . PHE A 1 197 ? 15.326 0.765 -16.548 1.00 95.25 197 PHE A N 1
ATOM 1420 C CA . PHE A 1 197 ? 15.679 0.545 -15.149 1.00 95.25 197 PHE A CA 1
ATOM 1421 C C . PHE A 1 197 ? 17.185 0.396 -14.986 1.00 95.25 197 PHE A C 1
ATOM 1423 O O . PHE A 1 197 ? 17.847 -0.252 -15.792 1.00 95.25 197 PHE A O 1
ATOM 1430 N N . CYS A 1 198 ? 17.700 0.938 -13.892 1.00 94.75 198 CYS A N 1
ATOM 1431 C CA . CYS A 1 198 ? 19.120 0.937 -13.584 1.00 94.75 198 CYS A CA 1
ATOM 1432 C C . CYS A 1 198 ? 19.363 0.671 -12.099 1.00 94.75 198 CYS A C 1
ATOM 1434 O O . CYS A 1 198 ? 18.488 0.843 -11.241 1.00 94.75 198 CYS A O 1
ATOM 1436 N N . THR A 1 199 ? 20.583 0.242 -11.805 1.00 94.56 199 THR A N 1
ATOM 1437 C CA . THR A 1 199 ? 21.123 0.081 -10.450 1.00 94.56 199 THR A CA 1
ATOM 1438 C C . THR A 1 199 ? 22.326 0.985 -10.204 1.00 94.56 199 THR A C 1
ATOM 1440 O O . THR A 1 199 ? 22.611 1.321 -9.057 1.00 94.56 199 THR A O 1
ATOM 1443 N N . ALA A 1 200 ? 22.994 1.426 -11.272 1.00 93.81 200 ALA A N 1
ATOM 1444 C CA . ALA A 1 200 ? 24.115 2.347 -11.232 1.00 93.81 200 ALA A CA 1
ATOM 1445 C C . ALA A 1 200 ? 24.059 3.350 -12.393 1.00 93.81 200 ALA A C 1
ATOM 1447 O O . ALA A 1 200 ? 23.450 3.104 -13.432 1.00 93.81 200 ALA A O 1
ATOM 1448 N N . ASN A 1 201 ? 24.757 4.478 -12.241 1.00 93.50 201 ASN A N 1
ATOM 1449 C CA . ASN A 1 201 ? 24.884 5.495 -13.291 1.00 93.50 201 ASN A CA 1
ATOM 1450 C C . ASN A 1 201 ? 25.475 4.939 -14.596 1.00 93.50 201 ASN A C 1
ATOM 1452 O O . ASN A 1 201 ? 25.076 5.370 -15.672 1.00 93.50 201 ASN A O 1
ATOM 1456 N N . SER A 1 202 ? 26.381 3.962 -14.504 1.00 93.00 202 SER A N 1
ATOM 1457 C CA . SER A 1 202 ? 26.992 3.303 -15.663 1.00 93.00 202 SER A CA 1
ATOM 1458 C C . SER A 1 202 ? 25.991 2.546 -16.534 1.00 93.00 202 SER A C 1
ATOM 1460 O O . SER A 1 202 ? 26.218 2.430 -17.733 1.00 93.00 202 SER A O 1
ATOM 1462 N N . ASP A 1 203 ? 24.876 2.072 -15.967 1.00 93.50 203 ASP A N 1
ATOM 1463 C CA . ASP A 1 203 ? 23.817 1.384 -16.724 1.00 93.50 203 ASP A CA 1
ATOM 1464 C C . ASP A 1 203 ? 23.130 2.344 -17.708 1.00 93.50 203 ASP A C 1
ATOM 1466 O O . ASP A 1 203 ? 22.551 1.930 -18.705 1.00 93.50 203 ASP A O 1
ATOM 1470 N N . CYS A 1 204 ? 23.221 3.645 -17.430 1.00 94.50 204 CYS A N 1
ATOM 1471 C CA . CYS A 1 204 ? 22.598 4.708 -18.201 1.00 94.50 204 CYS A CA 1
ATOM 1472 C C . CYS A 1 204 ? 23.565 5.391 -19.174 1.00 94.50 204 CYS A C 1
ATOM 1474 O O . CYS A 1 204 ? 23.219 6.404 -19.786 1.00 94.50 204 CYS A O 1
ATOM 1476 N N . ASP A 1 205 ? 24.792 4.892 -19.305 1.00 92.31 205 ASP A N 1
ATOM 1477 C CA . ASP A 1 205 ? 25.783 5.460 -20.207 1.00 92.31 205 ASP A CA 1
ATOM 1478 C C . ASP A 1 205 ? 25.374 5.249 -21.677 1.00 92.31 205 ASP A C 1
ATOM 1480 O O . ASP A 1 205 ? 25.342 4.126 -22.167 1.00 92.31 205 ASP A O 1
ATOM 1484 N N . SER A 1 206 ? 25.166 6.332 -22.438 1.00 88.31 206 SER A N 1
ATOM 1485 C CA . SER A 1 206 ? 24.895 6.246 -23.890 1.00 88.31 206 SER A CA 1
ATOM 1486 C C . SER A 1 206 ? 26.040 5.599 -24.689 1.00 88.31 206 SER A C 1
ATOM 1488 O O . SER A 1 206 ? 25.872 5.224 -25.847 1.00 88.31 206 SER A O 1
ATOM 1490 N N . THR A 1 207 ? 27.233 5.514 -24.102 1.00 88.44 207 THR A N 1
ATOM 1491 C CA . THR A 1 207 ? 28.363 4.719 -24.590 1.00 88.44 207 THR A CA 1
ATOM 1492 C C . THR A 1 207 ? 29.005 4.050 -23.379 1.00 88.44 207 THR A C 1
ATOM 1494 O O . THR A 1 207 ? 29.407 4.787 -22.475 1.00 88.44 207 THR A O 1
ATOM 1497 N N . PRO A 1 208 ? 29.126 2.710 -23.332 1.00 86.62 208 PRO A N 1
ATOM 1498 C CA . PRO A 1 208 ? 29.606 2.004 -22.147 1.00 86.62 208 PRO A CA 1
ATOM 1499 C C . PRO A 1 208 ? 30.914 2.585 -21.595 1.00 86.62 208 PRO A C 1
ATOM 1501 O O . PRO A 1 208 ? 31.903 2.700 -22.321 1.00 86.62 208 PRO A O 1
ATOM 1504 N N . GLY A 1 209 ? 30.912 2.970 -20.316 1.00 82.50 209 GLY A N 1
ATOM 1505 C CA . GLY A 1 209 ? 32.079 3.534 -19.633 1.00 82.50 209 GLY A CA 1
ATOM 1506 C C . GLY A 1 209 ? 32.294 5.035 -19.848 1.00 82.50 209 GLY A C 1
ATOM 1507 O O . GLY A 1 209 ? 33.331 5.559 -19.445 1.00 82.50 209 GLY A O 1
ATOM 1508 N N . SER A 1 210 ? 31.344 5.749 -20.464 1.00 86.69 210 SER A N 1
ATOM 1509 C CA . SER A 1 210 ? 31.439 7.205 -20.631 1.00 86.69 210 SER A CA 1
ATOM 1510 C C . SER A 1 210 ? 31.363 7.979 -19.311 1.00 86.69 210 SER A C 1
ATOM 1512 O O . SER A 1 210 ? 31.834 9.118 -19.255 1.00 86.69 210 SER A O 1
ATOM 1514 N N . GLY A 1 211 ? 30.761 7.388 -18.270 1.00 85.75 211 GLY A N 1
ATOM 1515 C CA . GLY A 1 211 ? 30.570 8.018 -16.962 1.00 85.75 211 GLY A CA 1
ATOM 1516 C C . GLY A 1 211 ? 29.610 9.212 -16.980 1.00 85.75 211 GLY A C 1
ATOM 1517 O O . GLY A 1 211 ? 29.664 10.054 -16.085 1.00 85.75 211 GLY A O 1
ATOM 1518 N N . LYS A 1 212 ? 28.766 9.322 -18.013 1.00 88.12 212 LYS A N 1
ATOM 1519 C CA . LYS A 1 212 ? 27.794 10.415 -18.195 1.00 88.12 212 LYS A CA 1
ATOM 1520 C C . LYS A 1 212 ? 26.359 9.994 -17.891 1.00 88.12 212 LY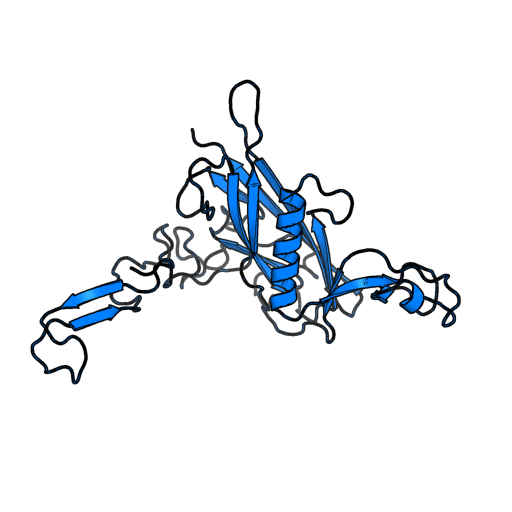S A C 1
ATOM 1522 O O . LYS A 1 212 ? 25.477 10.852 -17.871 1.00 88.12 212 LYS A O 1
ATOM 1527 N N . GLY A 1 213 ? 26.115 8.701 -17.713 1.00 91.31 213 GLY A N 1
ATOM 1528 C CA . GLY A 1 213 ? 24.814 8.162 -17.365 1.00 91.31 213 GLY A CA 1
ATOM 1529 C C . GLY A 1 213 ? 24.357 8.643 -15.993 1.00 91.31 213 GLY A C 1
ATOM 1530 O O . GLY A 1 213 ? 25.162 8.886 -15.091 1.00 91.31 213 GLY A O 1
ATOM 1531 N N . VAL A 1 214 ? 23.045 8.812 -15.845 1.00 94.38 214 VAL A N 1
ATOM 1532 C CA . VAL A 1 214 ? 22.444 9.261 -14.589 1.00 94.38 214 VAL A CA 1
ATOM 1533 C C . VAL A 1 214 ? 21.268 8.354 -14.260 1.00 94.38 214 VAL A C 1
ATOM 1535 O O . VAL A 1 214 ? 20.233 8.399 -14.923 1.00 94.38 214 VAL A O 1
ATOM 1538 N N . CYS A 1 215 ? 21.441 7.538 -13.225 1.00 94.88 215 CYS A N 1
ATOM 1539 C CA . CYS A 1 215 ? 20.410 6.685 -12.661 1.00 94.88 215 CYS A CA 1
ATOM 1540 C C . CYS A 1 215 ? 19.756 7.422 -11.490 1.00 94.88 215 CYS A C 1
ATOM 1542 O O . CYS A 1 215 ? 20.422 7.733 -10.501 1.00 94.88 215 CYS A O 1
ATOM 1544 N N . THR A 1 216 ? 18.469 7.747 -11.604 1.00 93.69 216 THR A N 1
ATOM 1545 C CA . THR A 1 216 ? 17.762 8.531 -10.580 1.00 93.69 216 THR A CA 1
ATOM 1546 C C . THR A 1 216 ? 16.379 7.982 -10.273 1.00 93.69 216 THR A C 1
ATOM 1548 O O . THR A 1 216 ? 15.822 7.166 -11.010 1.00 93.69 216 THR A O 1
ATOM 1551 N N . GLY A 1 217 ? 15.822 8.476 -9.169 1.00 90.81 217 GLY A N 1
ATOM 1552 C CA . GLY A 1 217 ? 14.529 8.064 -8.657 1.00 90.81 217 GLY A CA 1
ATOM 1553 C C . GLY A 1 217 ? 14.550 6.651 -8.092 1.00 90.81 217 GLY A C 1
ATOM 1554 O O . GLY A 1 217 ? 15.525 5.907 -8.214 1.00 90.81 217 GLY A O 1
ATOM 1555 N N . ARG A 1 218 ? 13.430 6.286 -7.481 1.00 93.25 218 ARG A N 1
ATOM 1556 C CA . ARG A 1 218 ? 13.226 4.974 -6.885 1.00 93.25 218 ARG A CA 1
ATOM 1557 C C . ARG A 1 218 ? 11.852 4.449 -7.264 1.00 93.25 218 ARG A C 1
ATOM 1559 O O . ARG A 1 218 ? 10.817 5.005 -6.895 1.00 93.25 218 ARG A O 1
ATOM 1566 N N . PHE A 1 219 ? 11.873 3.377 -8.036 1.00 95.38 219 PHE A N 1
ATOM 1567 C CA . PHE A 1 219 ? 10.710 2.709 -8.596 1.00 95.38 219 PHE A CA 1
ATOM 1568 C C . PHE A 1 219 ? 10.722 1.254 -8.155 1.00 95.38 219 PHE A C 1
ATOM 1570 O O . PHE A 1 219 ? 11.784 0.643 -8.052 1.00 95.38 219 PHE A O 1
ATOM 1577 N N . VAL A 1 220 ? 9.544 0.676 -7.962 1.00 97.31 220 VAL A N 1
ATOM 1578 C CA . VAL A 1 220 ? 9.406 -0.774 -7.887 1.00 97.31 220 VAL A CA 1
ATOM 1579 C C . VAL A 1 220 ? 9.114 -1.283 -9.292 1.00 97.31 220 VAL A C 1
ATOM 1581 O O . VAL A 1 220 ? 8.047 -1.019 -9.843 1.00 97.31 220 VAL A O 1
ATOM 1584 N N . ALA A 1 221 ? 10.101 -1.937 -9.894 1.00 96.88 221 ALA A N 1
ATOM 1585 C CA . ALA A 1 221 ? 10.061 -2.476 -11.245 1.00 96.88 221 ALA A CA 1
ATOM 1586 C C . ALA A 1 221 ? 9.555 -3.922 -11.246 1.00 96.88 221 ALA A C 1
ATOM 1588 O O . ALA A 1 221 ? 9.980 -4.725 -10.416 1.00 96.88 221 ALA A O 1
ATOM 1589 N N . PHE A 1 222 ? 8.713 -4.266 -12.216 1.00 96.69 222 PHE A N 1
ATOM 1590 C CA . PHE A 1 222 ? 8.278 -5.635 -12.482 1.00 96.69 222 PHE A CA 1
ATOM 1591 C C . PHE A 1 222 ? 8.891 -6.100 -13.804 1.00 96.69 222 PHE A C 1
ATOM 1593 O O . PHE A 1 222 ? 8.603 -5.544 -14.866 1.00 96.69 222 PHE A O 1
ATOM 1600 N N . GLN A 1 223 ? 9.783 -7.091 -13.734 1.00 92.38 223 GLN A N 1
ATOM 1601 C CA . GLN A 1 223 ? 10.444 -7.685 -14.898 1.00 92.38 223 GLN A CA 1
ATOM 1602 C C . GLN A 1 223 ? 10.413 -9.222 -14.772 1.00 92.38 223 GLN A C 1
ATOM 1604 O O . GLN A 1 223 ? 11.225 -9.769 -14.023 1.00 92.38 223 GLN A O 1
ATOM 1609 N N . PRO A 1 224 ? 9.511 -9.936 -15.481 1.00 94.19 224 PRO A N 1
ATOM 1610 C CA . PRO A 1 224 ? 8.514 -9.427 -16.438 1.00 94.19 224 PRO A CA 1
ATOM 1611 C C . PRO A 1 224 ? 7.407 -8.589 -15.772 1.00 94.19 224 PRO A C 1
ATOM 1613 O O . PRO A 1 224 ? 7.258 -8.626 -14.552 1.00 94.19 224 PRO A O 1
ATOM 1616 N N . SER A 1 225 ? 6.632 -7.841 -16.572 1.00 96.19 225 SER A N 1
ATOM 1617 C CA . SER A 1 225 ? 5.491 -7.061 -16.068 1.00 96.19 225 SER A CA 1
ATOM 1618 C C . SER A 1 225 ? 4.545 -7.922 -15.230 1.00 96.19 225 SER A C 1
ATOM 1620 O O . SER A 1 225 ? 4.268 -9.078 -15.566 1.00 96.19 225 SER A O 1
ATOM 1622 N N . LEU A 1 226 ? 3.978 -7.328 -14.182 1.00 96.69 226 LEU A N 1
ATOM 1623 C CA . LEU A 1 226 ? 2.939 -7.958 -13.381 1.00 96.69 226 LEU A CA 1
ATOM 1624 C C . LEU A 1 226 ? 1.651 -8.035 -14.207 1.00 96.69 226 LEU A C 1
ATOM 1626 O O . LEU A 1 226 ? 1.016 -7.015 -14.460 1.00 96.69 226 LEU A O 1
ATOM 1630 N N . THR A 1 227 ? 1.280 -9.239 -14.633 1.00 95.50 227 THR A N 1
ATOM 1631 C CA . THR A 1 227 ? 0.092 -9.514 -15.472 1.00 95.50 227 THR A CA 1
ATOM 1632 C C . THR A 1 227 ? -1.008 -10.259 -14.722 1.00 95.50 227 THR A C 1
ATOM 1634 O O . THR A 1 227 ? -2.131 -10.365 -15.207 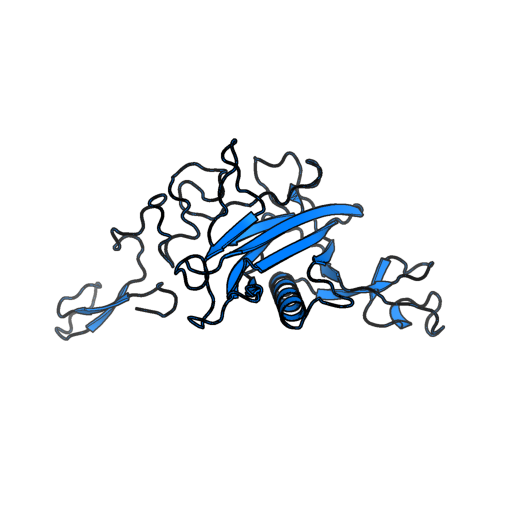1.00 95.50 227 THR A O 1
ATOM 1637 N N . THR A 1 228 ? -0.704 -10.758 -13.522 1.00 94.56 228 THR A N 1
ATOM 1638 C CA . THR A 1 228 ? -1.676 -11.414 -12.651 1.00 94.56 228 THR A CA 1
ATOM 1639 C C . THR A 1 228 ? -2.818 -10.452 -12.335 1.00 94.56 228 THR A C 1
ATOM 1641 O O . THR A 1 228 ? -2.584 -9.324 -11.901 1.00 94.56 228 THR A O 1
ATOM 1644 N N . THR A 1 229 ? -4.046 -10.902 -12.573 1.00 91.75 229 THR A N 1
ATOM 1645 C CA . THR A 1 229 ? -5.281 -10.187 -12.239 1.00 91.75 229 THR A CA 1
ATOM 1646 C C . THR A 1 229 ? -5.521 -10.200 -10.731 1.00 91.75 229 THR A C 1
ATOM 1648 O O . THR A 1 229 ? -5.292 -11.229 -10.097 1.00 91.75 229 THR A O 1
ATOM 1651 N N . ASN A 1 230 ? -6.009 -9.090 -10.167 1.00 91.00 230 ASN A N 1
ATOM 1652 C CA . ASN A 1 230 ? -6.245 -8.925 -8.724 1.00 91.00 230 ASN A CA 1
ATOM 1653 C C . ASN A 1 230 ? -5.004 -9.273 -7.878 1.00 91.00 230 ASN A C 1
ATOM 1655 O O . ASN A 1 230 ? -5.097 -9.916 -6.832 1.00 91.00 230 ASN A O 1
ATOM 1659 N N . ALA A 1 231 ? -3.821 -8.884 -8.355 1.00 94.75 231 ALA A N 1
ATOM 1660 C CA . ALA A 1 231 ? -2.568 -9.154 -7.668 1.00 94.75 231 ALA A CA 1
ATOM 1661 C C . ALA A 1 231 ? -2.387 -8.176 -6.506 1.00 94.75 231 ALA A C 1
ATOM 1663 O O . ALA A 1 231 ? -2.024 -7.021 -6.723 1.00 94.75 231 ALA A O 1
ATOM 1664 N N . CYS A 1 232 ? -2.635 -8.643 -5.287 1.00 95.25 232 CYS A N 1
ATOM 1665 C CA . CYS A 1 232 ? -2.532 -7.840 -4.075 1.00 95.25 232 CYS A CA 1
ATOM 1666 C C . CYS A 1 232 ? -1.270 -8.163 -3.275 1.00 95.25 232 CYS A C 1
ATOM 1668 O O . CYS A 1 232 ? -0.871 -9.323 -3.157 1.00 95.25 232 CYS A O 1
ATOM 1670 N N . THR A 1 233 ? -0.653 -7.136 -2.694 1.00 97.25 233 THR A N 1
ATOM 1671 C CA . THR A 1 233 ? 0.427 -7.310 -1.720 1.00 97.25 233 THR A CA 1
ATOM 1672 C C . THR A 1 233 ? -0.102 -7.877 -0.403 1.00 97.25 233 THR A C 1
ATOM 1674 O O . THR A 1 233 ? -1.292 -7.795 -0.102 1.00 97.25 233 THR A O 1
ATOM 1677 N N . ALA A 1 234 ? 0.801 -8.377 0.444 1.00 95.06 234 ALA A N 1
ATOM 1678 C CA . ALA A 1 234 ? 0.503 -8.464 1.870 1.00 95.06 234 ALA A CA 1
ATOM 1679 C C . ALA A 1 234 ? 0.204 -7.061 2.440 1.00 95.06 234 ALA A C 1
ATOM 1681 O O . ALA A 1 234 ? 0.610 -6.047 1.859 1.00 95.06 234 ALA A O 1
ATOM 1682 N N . TYR A 1 235 ? -0.484 -7.003 3.582 1.00 95.00 235 TYR A N 1
ATOM 1683 C CA . TYR A 1 235 ? -0.709 -5.746 4.289 1.00 95.00 235 TYR A CA 1
ATOM 1684 C C . TYR A 1 235 ? 0.618 -5.167 4.797 1.00 95.00 235 TYR A C 1
ATOM 1686 O O . TYR A 1 235 ? 1.346 -5.812 5.550 1.00 95.00 235 TYR A O 1
ATOM 1694 N N . ALA A 1 236 ? 0.910 -3.935 4.396 1.00 97.06 236 ALA A N 1
ATOM 1695 C CA . ALA A 1 236 ? 1.925 -3.086 4.990 1.00 97.06 236 ALA A CA 1
ATOM 1696 C C . ALA A 1 236 ? 1.349 -2.387 6.227 1.00 97.06 236 ALA A C 1
ATOM 1698 O O . ALA A 1 236 ? 0.241 -1.846 6.189 1.00 97.06 236 ALA A O 1
ATOM 1699 N N . SER A 1 237 ? 2.124 -2.372 7.309 1.00 96.50 237 SER A N 1
ATOM 1700 C CA . SER A 1 237 ? 1.812 -1.597 8.509 1.00 96.50 237 SER A CA 1
ATOM 1701 C C . SER A 1 237 ? 2.289 -0.160 8.332 1.00 96.50 237 SER A C 1
ATOM 1703 O O . SER A 1 237 ? 3.484 0.073 8.151 1.00 96.50 237 SER A O 1
ATOM 1705 N N . ILE A 1 238 ? 1.362 0.794 8.386 1.00 97.69 238 ILE A N 1
ATOM 1706 C CA . ILE A 1 238 ? 1.622 2.219 8.177 1.00 97.69 238 ILE A CA 1
ATOM 1707 C C . ILE A 1 238 ? 1.299 2.977 9.458 1.00 97.69 238 ILE A C 1
ATOM 1709 O O . ILE A 1 238 ? 0.144 3.032 9.876 1.00 97.69 238 ILE A O 1
ATOM 1713 N N . THR A 1 239 ? 2.309 3.585 10.069 1.00 97.38 239 THR A N 1
ATOM 1714 C CA . THR A 1 239 ? 2.163 4.298 11.340 1.00 97.38 239 THR A CA 1
ATOM 1715 C C . THR A 1 239 ? 1.927 5.783 11.107 1.00 97.38 239 THR A C 1
ATOM 1717 O O . THR A 1 239 ? 2.672 6.441 10.379 1.00 97.38 239 THR A O 1
ATOM 1720 N N . VAL A 1 240 ? 0.904 6.332 11.759 1.00 97.56 240 VAL A N 1
ATOM 1721 C CA . VAL A 1 240 ? 0.543 7.751 11.695 1.00 97.56 240 VAL A CA 1
ATOM 1722 C C . VAL A 1 240 ? 0.574 8.337 13.105 1.00 97.56 240 VAL A C 1
ATOM 1724 O O . VAL A 1 240 ? -0.353 8.097 13.879 1.00 97.56 240 VAL A O 1
ATOM 1727 N N . PRO A 1 241 ? 1.608 9.118 13.460 1.00 96.81 241 PRO A N 1
ATOM 1728 C CA . PRO A 1 241 ? 1.708 9.710 14.786 1.00 96.81 241 PRO A CA 1
ATOM 1729 C C . PRO A 1 241 ? 0.695 10.844 14.960 1.00 96.81 241 PRO A C 1
ATOM 1731 O O . PRO A 1 241 ? 0.467 11.648 14.047 1.00 96.81 241 PRO A O 1
ATOM 1734 N N . LEU A 1 242 ? 0.139 10.964 16.164 1.00 96.75 242 LEU A N 1
ATOM 1735 C CA . LEU A 1 242 ? -0.604 12.145 16.581 1.00 96.75 242 LEU A CA 1
ATOM 1736 C C . LEU A 1 242 ? 0.306 13.373 16.579 1.00 96.75 242 LEU A C 1
ATOM 1738 O O . LEU A 1 242 ? 1.507 13.316 16.852 1.00 96.75 242 LEU A O 1
ATOM 1742 N N . ARG A 1 243 ? -0.284 14.537 16.317 1.00 95.69 243 ARG A N 1
ATOM 1743 C CA . ARG A 1 243 ? 0.450 15.800 16.341 1.00 95.69 243 ARG A CA 1
ATOM 1744 C C . ARG A 1 243 ? 0.379 16.420 17.729 1.00 95.69 243 ARG A C 1
ATOM 1746 O O . ARG A 1 243 ? -0.695 16.848 18.157 1.00 95.69 243 ARG A O 1
ATOM 1753 N N . GLN A 1 244 ? 1.527 16.541 18.391 1.00 94.00 244 GLN A N 1
ATOM 1754 C CA . GLN A 1 244 ? 1.646 17.240 19.669 1.00 94.00 244 GLN A CA 1
ATOM 1755 C C . GLN A 1 244 ? 1.299 18.733 19.523 1.00 94.00 244 GLN A C 1
ATOM 1757 O O . GLN A 1 244 ? 1.706 19.411 18.576 1.00 94.00 244 GLN A O 1
ATOM 1762 N N . THR A 1 245 ? 0.533 19.246 20.480 1.00 93.50 245 THR A N 1
ATOM 1763 C CA . THR A 1 245 ? 0.106 20.645 20.595 1.00 93.50 245 THR A CA 1
ATOM 1764 C C . THR A 1 245 ? 0.388 21.162 22.005 1.00 93.50 245 THR A C 1
ATOM 1766 O O . THR A 1 245 ? 0.775 20.404 22.892 1.00 93.50 245 THR A O 1
ATOM 1769 N N . THR A 1 246 ? 0.176 22.457 22.239 1.00 92.31 246 THR A N 1
ATOM 1770 C CA . THR A 1 246 ? 0.355 23.069 23.565 1.00 92.31 246 THR A CA 1
ATOM 1771 C C . THR A 1 246 ? -0.622 22.543 24.618 1.00 92.31 246 THR A C 1
ATOM 1773 O O . THR A 1 246 ? -0.308 22.599 25.802 1.00 92.31 246 THR A O 1
ATOM 1776 N N . THR A 1 247 ? -1.788 22.036 24.210 1.00 90.50 247 THR A N 1
ATOM 1777 C CA . THR A 1 247 ? -2.864 21.581 25.108 1.00 90.50 247 THR A CA 1
ATOM 1778 C C . THR A 1 247 ? -3.057 20.063 25.107 1.00 90.50 247 THR A C 1
ATOM 1780 O O . THR A 1 247 ? -4.038 19.585 25.665 1.00 90.50 247 THR A O 1
ATOM 1783 N N . GLY A 1 248 ? -2.165 19.299 24.465 1.00 92.81 248 GLY A N 1
ATOM 1784 C CA . GLY A 1 248 ? -2.287 17.844 24.325 1.00 92.81 248 GLY A CA 1
ATOM 1785 C C . GLY A 1 248 ? -1.981 17.378 22.905 1.00 92.81 248 GLY A C 1
ATOM 1786 O O . GLY A 1 248 ? -1.027 17.852 22.287 1.00 92.81 248 GLY A O 1
ATOM 1787 N N . PHE A 1 249 ? -2.803 16.485 22.360 1.00 95.38 249 PHE A N 1
ATOM 1788 C CA . PHE A 1 249 ? -2.614 15.910 21.027 1.00 95.38 249 PHE A CA 1
ATOM 1789 C C . PHE A 1 249 ? -3.756 16.280 20.080 1.00 95.38 249 PHE A C 1
ATOM 1791 O O . PHE A 1 249 ? -4.908 16.422 20.475 1.00 95.38 249 PHE A O 1
ATOM 1798 N N . SER A 1 250 ? -3.411 16.447 18.808 1.00 96.12 250 SER A N 1
ATOM 1799 C CA . SER A 1 250 ? -4.342 16.667 17.703 1.00 96.12 250 SER A CA 1
ATOM 1800 C C . SER A 1 250 ? -4.170 15.571 16.657 1.00 96.12 250 SER A C 1
ATOM 1802 O O . SER A 1 250 ? -3.182 14.835 16.683 1.00 96.12 250 SER A O 1
ATOM 1804 N N . ALA A 1 251 ? -5.131 15.466 15.739 1.00 97.50 251 ALA A N 1
ATOM 1805 C CA . ALA A 1 251 ? -5.118 14.417 14.731 1.00 97.50 251 ALA A CA 1
ATOM 1806 C C . ALA A 1 251 ? -3.829 14.427 13.884 1.00 97.50 251 ALA A C 1
ATOM 1808 O O . ALA A 1 251 ? -3.369 15.481 13.429 1.00 97.50 251 ALA A O 1
ATOM 1809 N N . GLY A 1 252 ? -3.273 13.235 13.686 1.00 97.31 252 GLY A N 1
ATOM 1810 C CA . GLY A 1 252 ? -2.205 12.942 12.743 1.00 97.31 252 GLY A CA 1
ATOM 1811 C C . GLY A 1 252 ? -2.766 12.630 11.361 1.00 97.31 252 GLY A C 1
ATOM 1812 O O . GLY A 1 252 ? -3.857 12.071 11.240 1.00 97.31 252 GLY A O 1
ATOM 1813 N N . TYR A 1 253 ? -2.015 12.985 10.322 1.00 97.12 253 TYR A N 1
ATOM 1814 C CA . TYR A 1 253 ? -2.389 12.729 8.935 1.00 97.12 253 TYR A CA 1
ATOM 1815 C C . TYR A 1 253 ? -1.200 12.168 8.178 1.00 97.12 253 TYR A C 1
ATOM 1817 O O . TYR A 1 253 ? -0.102 12.728 8.261 1.00 97.12 253 TYR A O 1
ATOM 1825 N N . GLU A 1 254 ? -1.467 11.130 7.396 1.00 97.06 254 GLU A N 1
ATOM 1826 C CA . GLU A 1 254 ? -0.546 10.607 6.399 1.00 97.06 254 GLU A CA 1
ATOM 1827 C C . GLU A 1 254 ? -1.281 10.431 5.070 1.00 97.06 254 GLU A C 1
ATOM 1829 O O . GLU A 1 254 ? -2.471 10.113 5.033 1.00 97.06 254 GLU A O 1
ATOM 1834 N N . THR A 1 255 ? -0.597 10.697 3.963 1.00 96.38 255 THR A N 1
ATOM 1835 C CA . THR A 1 255 ? -1.181 10.552 2.628 1.00 96.38 255 THR A CA 1
ATOM 1836 C C . THR A 1 255 ? -0.296 9.628 1.834 1.00 96.38 255 THR A C 1
ATOM 1838 O O . THR A 1 255 ? 0.806 10.011 1.458 1.00 96.38 255 THR A O 1
ATOM 1841 N N . LEU A 1 256 ? -0.807 8.447 1.522 1.00 97.12 256 LEU A N 1
ATOM 1842 C CA . LEU A 1 256 ? -0.140 7.515 0.634 1.00 97.12 256 LEU A CA 1
ATOM 1843 C C . LEU A 1 256 ? -0.549 7.851 -0.791 1.00 97.12 256 LEU A C 1
ATOM 1845 O O . LEU A 1 256 ? -1.732 8.019 -1.074 1.00 97.12 256 LEU A O 1
ATOM 1849 N N . SER A 1 257 ? 0.425 7.995 -1.678 1.00 96.00 257 SER A N 1
ATOM 1850 C CA . SER A 1 257 ? 0.173 8.311 -3.079 1.00 96.00 257 SER A CA 1
ATOM 1851 C C . SER A 1 257 ? 1.116 7.507 -3.946 1.00 96.00 257 SER A C 1
ATOM 1853 O O . SER A 1 257 ? 2.336 7.535 -3.749 1.00 96.00 257 SER A O 1
ATOM 1855 N N . LEU A 1 258 ? 0.544 6.771 -4.887 1.00 95.31 258 LEU A N 1
ATOM 1856 C CA . LEU A 1 258 ? 1.279 5.891 -5.773 1.00 95.31 258 LEU A CA 1
ATOM 1857 C C . LEU A 1 258 ? 0.943 6.201 -7.216 1.00 95.31 258 LEU A C 1
ATOM 1859 O O . LEU A 1 258 ? -0.102 6.752 -7.534 1.00 95.31 258 LEU A O 1
ATOM 1863 N N . LYS A 1 259 ? 1.872 5.840 -8.094 1.00 95.75 259 LYS A N 1
ATOM 1864 C CA . LYS A 1 259 ? 1.663 5.863 -9.531 1.00 95.75 259 LYS A CA 1
ATOM 1865 C C . LYS A 1 259 ? 2.066 4.528 -10.129 1.00 95.75 259 LYS A C 1
ATOM 1867 O O . LYS A 1 259 ? 3.258 4.218 -10.185 1.00 95.75 259 LYS A O 1
ATOM 1872 N N . ALA A 1 260 ? 1.095 3.763 -10.610 1.00 95.94 260 ALA A N 1
ATOM 1873 C CA . ALA A 1 260 ? 1.331 2.535 -11.358 1.00 95.94 260 ALA A CA 1
ATOM 1874 C C . ALA A 1 260 ? 1.396 2.851 -12.854 1.00 95.94 260 ALA A C 1
ATOM 1876 O O . ALA A 1 260 ? 0.581 3.610 -13.366 1.00 95.94 260 ALA A O 1
ATOM 1877 N N . THR A 1 261 ? 2.383 2.313 -13.567 1.00 95.38 261 THR A N 1
ATOM 1878 C CA . THR A 1 261 ? 2.561 2.526 -15.011 1.00 95.38 261 THR A CA 1
ATOM 1879 C C . THR A 1 261 ? 2.575 1.192 -15.740 1.00 95.38 261 THR A C 1
ATOM 1881 O O . THR A 1 261 ? 3.277 0.255 -15.351 1.00 95.38 261 THR A O 1
ATOM 1884 N N . ARG A 1 262 ? 1.803 1.125 -16.818 1.00 94.88 262 ARG A N 1
ATOM 1885 C CA . ARG A 1 262 ? 1.601 -0.039 -17.685 1.00 94.88 262 ARG A CA 1
ATOM 1886 C C . ARG A 1 262 ? 2.655 -0.082 -18.795 1.00 94.88 262 ARG A C 1
ATOM 1888 O O . ARG A 1 262 ? 3.357 0.909 -19.017 1.00 94.88 262 ARG A O 1
ATOM 1895 N N . SER A 1 263 ? 2.761 -1.189 -19.526 1.00 93.31 263 SER A N 1
ATOM 1896 C CA . SER A 1 263 ? 3.680 -1.274 -20.682 1.00 93.31 263 SER A CA 1
ATOM 1897 C C . SER A 1 263 ? 3.327 -0.305 -21.812 1.00 93.31 263 SER A C 1
ATOM 1899 O O . SER A 1 263 ? 4.212 0.153 -22.529 1.00 93.31 263 SER A O 1
ATOM 1901 N N . ASP A 1 264 ? 2.050 0.072 -21.941 1.00 91.94 264 ASP A N 1
ATOM 1902 C CA . ASP A 1 264 ? 1.571 1.043 -22.933 1.00 91.94 264 ASP A CA 1
ATOM 1903 C C . ASP A 1 264 ? 1.783 2.503 -22.499 1.00 91.94 264 ASP A C 1
ATOM 1905 O O . ASP A 1 264 ? 1.233 3.418 -23.115 1.00 91.94 264 ASP A O 1
ATOM 1909 N N . THR A 1 265 ? 2.583 2.727 -21.448 1.00 90.19 265 THR A N 1
ATOM 1910 C CA . THR A 1 265 ? 2.931 4.021 -20.833 1.00 90.19 265 THR A CA 1
ATOM 1911 C C . THR A 1 265 ? 1.784 4.749 -20.137 1.00 90.19 265 THR A C 1
ATOM 1913 O O . THR A 1 265 ? 2.017 5.781 -19.499 1.00 90.19 265 THR A O 1
ATOM 1916 N N . LYS A 1 266 ? 0.552 4.225 -20.195 1.00 92.44 266 LYS A N 1
ATOM 1917 C CA . LYS A 1 266 ? -0.537 4.768 -19.385 1.00 92.44 26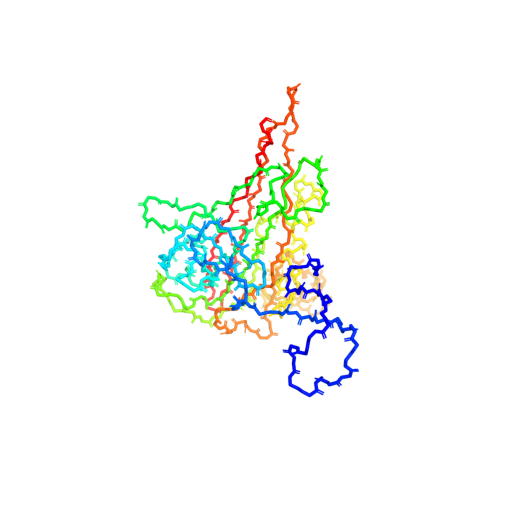6 LYS A CA 1
ATOM 1918 C C . LYS A 1 266 ? -0.265 4.476 -17.923 1.00 92.44 266 LYS A C 1
ATOM 1920 O O . LYS A 1 266 ? 0.310 3.449 -17.562 1.00 92.44 266 LYS A O 1
ATOM 1925 N N . SER A 1 267 ? -0.702 5.396 -17.083 1.00 92.75 267 SER A N 1
ATOM 1926 C CA . SER A 1 267 ? -0.508 5.295 -15.653 1.00 92.75 267 SER A CA 1
ATOM 1927 C C . SER A 1 267 ? -1.770 5.645 -14.909 1.00 92.75 267 SER A C 1
ATOM 1929 O O . SER A 1 267 ? -2.521 6.513 -15.355 1.00 92.75 267 SER A O 1
ATOM 1931 N N . ASP A 1 268 ? -1.895 5.035 -13.749 1.00 92.62 268 ASP A N 1
ATOM 1932 C CA . ASP A 1 268 ? -2.902 5.334 -12.755 1.00 92.62 268 ASP A CA 1
ATOM 1933 C C . ASP A 1 268 ? -2.239 5.954 -11.534 1.00 92.62 268 ASP A C 1
ATOM 1935 O O . ASP A 1 268 ? -1.045 5.728 -11.299 1.00 92.62 268 ASP A O 1
ATOM 1939 N N . SER A 1 269 ? -2.936 6.840 -10.834 1.00 93.50 269 SER A N 1
ATOM 1940 C CA . SER A 1 269 ? -2.353 7.552 -9.699 1.00 93.50 269 SER A CA 1
ATOM 1941 C C . SER A 1 269 ? -3.365 7.742 -8.600 1.00 93.50 269 SER A C 1
ATOM 1943 O O . SER A 1 269 ? -4.159 8.678 -8.645 1.00 93.50 269 SER A O 1
ATOM 1945 N N . ASP A 1 270 ? -3.240 6.903 -7.588 1.00 93.31 270 ASP A N 1
ATOM 1946 C CA . ASP A 1 270 ? -4.202 6.818 -6.514 1.00 93.31 270 ASP A CA 1
ATOM 1947 C C . ASP A 1 270 ? -3.669 7.398 -5.223 1.00 93.31 270 ASP A C 1
ATOM 1949 O O . ASP A 1 270 ? -2.459 7.482 -4.972 1.00 93.31 270 ASP A O 1
ATOM 1953 N N . THR A 1 271 ? -4.608 7.800 -4.373 1.00 95.19 271 THR A N 1
ATOM 1954 C CA . THR A 1 271 ? -4.296 8.366 -3.067 1.00 95.19 271 THR A CA 1
ATOM 1955 C C . THR A 1 271 ? -5.163 7.748 -1.985 1.00 95.19 271 THR A C 1
ATOM 1957 O O . THR A 1 271 ? -6.374 7.659 -2.148 1.00 95.19 271 THR A O 1
ATOM 1960 N N . LEU A 1 272 ? -4.549 7.416 -0.8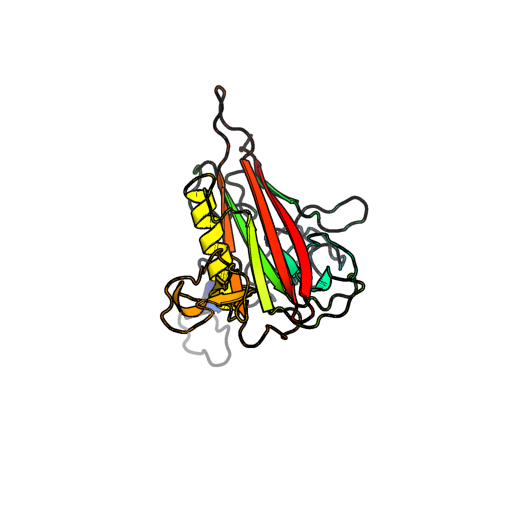49 1.00 95.94 272 LEU A N 1
ATOM 1961 C CA . LEU A 1 272 ? -5.222 6.986 0.372 1.00 95.94 272 LEU A CA 1
ATOM 1962 C C . LEU A 1 272 ? -4.801 7.890 1.532 1.00 95.94 272 LEU A C 1
ATOM 1964 O O . LEU A 1 272 ? -3.612 8.075 1.796 1.00 95.94 272 LEU A O 1
ATOM 1968 N N . THR A 1 273 ? -5.774 8.472 2.230 1.00 96.25 273 THR A N 1
ATOM 1969 C CA . THR A 1 273 ? -5.514 9.309 3.409 1.00 96.25 273 THR A CA 1
ATOM 1970 C C . THR A 1 273 ? -5.721 8.507 4.683 1.00 96.25 273 THR A C 1
ATOM 1972 O O . THR A 1 273 ? -6.769 7.898 4.867 1.00 96.25 273 THR A O 1
ATOM 1975 N N . LEU A 1 274 ? -4.756 8.554 5.592 1.00 97.31 274 LEU A N 1
ATOM 1976 C CA . LEU A 1 274 ? -4.835 7.929 6.906 1.00 97.31 274 LEU A CA 1
ATOM 1977 C C . LEU A 1 274 ? -4.936 9.019 7.973 1.00 97.31 274 LEU A C 1
ATOM 1979 O O . LEU A 1 274 ? -4.147 9.968 7.978 1.00 97.31 274 LEU A O 1
ATOM 1983 N N . VAL A 1 275 ? -5.915 8.893 8.866 1.00 97.69 275 VAL A N 1
ATOM 1984 C CA . VAL A 1 275 ? -6.202 9.877 9.913 1.00 97.69 275 VAL A CA 1
ATOM 1985 C C . VAL A 1 275 ? -6.174 9.195 11.272 1.00 97.69 275 VAL A C 1
ATOM 1987 O O . VAL A 1 275 ? -7.072 8.420 11.593 1.00 97.69 275 VAL A O 1
ATOM 1990 N N . CYS A 1 276 ? -5.178 9.528 12.088 1.00 97.56 276 CYS A N 1
ATOM 1991 C CA . CYS A 1 276 ? -5.127 9.101 13.483 1.00 97.56 276 CYS A CA 1
ATOM 1992 C C . CYS A 1 276 ? -5.718 10.194 14.372 1.00 97.56 276 CYS A C 1
ATOM 1994 O O . CYS A 1 276 ? -5.255 11.336 14.338 1.00 97.56 276 CYS A O 1
ATOM 1996 N N . LYS A 1 277 ? -6.752 9.881 15.148 1.00 97.06 277 LYS A N 1
ATOM 1997 C CA . LYS A 1 277 ? -7.393 10.810 16.083 1.00 97.06 277 LYS A CA 1
ATOM 1998 C C . LYS A 1 277 ? -6.936 10.533 17.512 1.00 97.06 277 LYS A C 1
ATOM 2000 O O . LYS A 1 277 ? -6.792 9.370 17.869 1.00 97.06 277 LYS A O 1
ATOM 2005 N N . PRO A 1 278 ? -6.732 11.572 18.338 1.00 94.75 278 PRO A N 1
ATOM 2006 C CA . PRO A 1 278 ? -6.464 11.358 19.751 1.00 94.75 278 PRO A CA 1
ATOM 2007 C C . PRO A 1 278 ? -7.681 10.712 20.415 1.00 94.75 278 PRO A C 1
ATOM 2009 O O . PRO A 1 278 ? -8.822 11.034 20.064 1.00 94.75 278 PRO A O 1
ATOM 2012 N N . SER A 1 279 ? -7.429 9.838 21.385 1.00 86.25 279 SER A N 1
ATOM 2013 C CA . SER A 1 279 ? -8.470 9.395 22.310 1.00 86.25 279 SER A CA 1
ATOM 2014 C C . SER A 1 279 ? -9.063 10.598 23.075 1.00 86.25 279 SER A C 1
ATOM 2016 O O . SER A 1 279 ? -8.322 11.547 23.361 1.00 86.25 279 SER A O 1
ATOM 2018 N N . PRO A 1 280 ? -10.389 10.607 23.322 1.00 77.75 280 PRO A N 1
ATOM 2019 C CA . PRO A 1 280 ? -11.095 11.721 23.959 1.00 77.75 280 PRO A CA 1
ATOM 2020 C C . PRO A 1 280 ? -10.693 11.969 25.418 1.00 77.75 280 PRO A C 1
ATOM 2022 O O . PRO A 1 280 ? -10.239 11.019 26.094 1.00 77.75 280 PRO A O 1
#